Protein AF-A0A7C5N8I1-F1 (afdb_monomer)

Mean predicted aligned error: 12.03 Å

Sequence (242 aa):
MLRSVYALAFASSLLACSSPSSQPDPSAETTSAATTSGGELAAGRTAPPPAPPAIRTTTPVPVPQPAVAREDLSDSAQLVWTSVEETVALRPPEPPAATTMQAANEWARGPWSAWINTRTERTREVVAHCEGVQETPPYERALAAALLGYAIEDFVAVVRGAPVPEPIAIDPELLEVYVGALNEQVLPLAVQAVTYYAYCQRRLEALGDESPWLPWRAYCVQRGQEIIETYELSAPAPQPPE

Radius of gyration: 24.29 Å; Cα contacts (8 Å, |Δi|>4): 197; chains: 1; bounding box: 78×55×56 Å

pLDDT: mean 81.31, std 23.14, range [29.55, 98.38]

Structure (mmCIF, N/CA/C/O backbone):
data_AF-A0A7C5N8I1-F1
#
_entry.id   AF-A0A7C5N8I1-F1
#
loop_
_atom_site.group_PDB
_atom_site.id
_atom_site.type_symbol
_atom_site.label_atom_id
_atom_site.label_alt_id
_atom_site.label_comp_id
_atom_site.label_asym_id
_atom_site.label_entity_id
_atom_site.label_seq_id
_atom_site.pdbx_PDB_ins_code
_atom_site.Cartn_x
_atom_site.Cartn_y
_atom_site.Cartn_z
_atom_site.occupancy
_atom_site.B_iso_or_equiv
_atom_site.auth_seq_id
_atom_site.auth_comp_id
_atom_site.auth_asym_id
_atom_site.auth_atom_id
_atom_site.pdbx_PDB_model_num
ATOM 1 N N . MET A 1 1 ? -17.125 23.309 27.080 1.00 34.75 1 MET A N 1
ATOM 2 C CA . MET A 1 1 ? -15.803 23.240 26.418 1.00 34.75 1 MET A CA 1
ATOM 3 C C . MET A 1 1 ? -14.996 22.055 26.965 1.00 34.75 1 MET A C 1
ATOM 5 O O . MET A 1 1 ? -13.983 22.257 27.614 1.00 34.75 1 MET A O 1
ATOM 9 N N . LEU A 1 2 ? -15.466 20.816 26.758 1.00 29.55 2 LEU A N 1
ATOM 10 C CA . LEU A 1 2 ? -14.821 19.598 27.291 1.00 29.55 2 LEU A CA 1
ATOM 11 C C . LEU A 1 2 ? -14.989 18.386 26.343 1.00 29.55 2 LEU A C 1
ATOM 13 O O . LEU A 1 2 ? -15.139 17.259 26.795 1.00 29.55 2 LEU A O 1
ATOM 17 N N . ARG A 1 3 ? -15.029 18.622 25.020 1.00 32.53 3 ARG A N 1
ATOM 18 C CA . ARG A 1 3 ? -15.338 17.588 24.007 1.00 32.53 3 ARG A CA 1
ATOM 19 C C . ARG A 1 3 ? -14.190 17.221 23.044 1.00 32.53 3 ARG A C 1
ATOM 21 O O . ARG A 1 3 ? -14.353 16.281 22.287 1.00 32.53 3 ARG A O 1
ATOM 28 N N . SER A 1 4 ? -13.018 17.865 23.103 1.00 35.88 4 SER A N 1
ATOM 29 C CA . SER A 1 4 ? -11.966 17.688 22.070 1.00 35.88 4 SER A CA 1
ATOM 30 C C . SER A 1 4 ? -10.717 16.895 22.482 1.00 35.88 4 SER A C 1
ATOM 32 O O . SER A 1 4 ? -9.777 16.827 21.702 1.00 35.88 4 SER A O 1
ATOM 34 N N . VAL A 1 5 ? -10.655 16.294 23.676 1.00 35.41 5 VAL A N 1
ATOM 35 C CA . VAL A 1 5 ? -9.392 15.685 24.164 1.00 35.41 5 VAL A CA 1
ATOM 36 C C . VAL A 1 5 ? -9.262 14.184 23.848 1.00 35.41 5 VAL A C 1
ATOM 38 O O . VAL A 1 5 ? -8.152 13.667 23.821 1.00 35.41 5 VAL A O 1
ATOM 41 N N . TYR A 1 6 ? -10.350 13.469 23.541 1.00 37.88 6 TYR A N 1
ATOM 42 C CA . TYR A 1 6 ? -10.303 11.998 23.450 1.00 37.88 6 TYR A CA 1
ATOM 43 C C . TYR A 1 6 ? -10.088 11.417 22.042 1.00 37.88 6 TYR A C 1
ATOM 45 O O . TYR A 1 6 ? -9.606 10.294 21.938 1.00 37.88 6 TYR A O 1
ATOM 53 N N . ALA A 1 7 ? -10.348 12.172 20.967 1.00 33.91 7 ALA A N 1
ATOM 54 C CA . ALA A 1 7 ? -10.116 11.704 19.591 1.00 33.91 7 ALA A CA 1
ATOM 55 C C . ALA A 1 7 ? -8.633 11.769 19.156 1.00 33.91 7 ALA A C 1
ATOM 57 O O . ALA A 1 7 ? -8.225 11.099 18.214 1.00 33.91 7 ALA A O 1
ATOM 58 N N . LEU A 1 8 ? -7.800 12.538 19.865 1.00 34.16 8 LEU A N 1
ATOM 59 C CA . LEU A 1 8 ? -6.409 12.807 19.476 1.00 34.16 8 LEU A CA 1
ATOM 60 C C . LEU A 1 8 ? -5.395 11.743 19.923 1.00 34.16 8 LEU A C 1
ATOM 62 O O . LEU A 1 8 ? -4.266 11.747 19.439 1.00 34.16 8 LEU A O 1
ATOM 66 N N . ALA A 1 9 ? -5.774 10.799 20.791 1.00 37.59 9 ALA A N 1
ATOM 67 C CA . ALA A 1 9 ? -4.844 9.769 21.266 1.00 37.59 9 ALA A CA 1
ATOM 68 C C . ALA A 1 9 ? -4.469 8.728 20.188 1.00 37.59 9 ALA A C 1
ATOM 70 O O . ALA A 1 9 ? -3.454 8.054 20.332 1.00 37.59 9 ALA A O 1
ATOM 71 N N . PHE A 1 10 ? -5.252 8.613 19.108 1.00 41.22 10 PHE A N 1
ATOM 72 C CA . PHE A 1 10 ? -4.973 7.709 17.982 1.00 41.22 10 PHE A CA 1
ATOM 73 C C . PHE A 1 10 ? -4.058 8.338 16.912 1.00 41.22 10 PHE A C 1
ATOM 75 O O . PHE A 1 10 ? -3.415 7.622 16.151 1.00 41.22 10 PHE A O 1
ATOM 82 N N . ALA A 1 11 ? -3.984 9.673 16.861 1.00 39.69 11 ALA A N 1
ATOM 83 C CA . ALA A 1 11 ? -3.403 10.422 15.744 1.00 39.69 11 ALA A CA 1
ATOM 84 C C . ALA A 1 11 ? -1.915 10.791 15.920 1.00 39.69 11 ALA A C 1
ATOM 86 O O . ALA A 1 11 ? -1.245 11.147 14.958 1.00 39.69 11 ALA A O 1
ATOM 87 N N . SER A 1 12 ? -1.363 10.731 17.136 1.00 34.91 12 SER A N 1
ATOM 88 C CA . SER A 1 12 ? -0.025 11.290 17.413 1.00 34.91 12 SER A CA 1
ATOM 89 C C . SER A 1 12 ? 1.153 10.322 17.242 1.00 34.91 12 SER A C 1
ATOM 91 O O . SER A 1 12 ? 2.296 10.734 17.425 1.00 34.91 12 SER A O 1
ATOM 93 N N . SER A 1 13 ? 0.925 9.053 16.891 1.00 41.16 13 SER A N 1
ATOM 94 C CA . SER A 1 13 ? 2.003 8.048 16.838 1.00 41.16 13 SER A CA 1
ATOM 95 C C . SER A 1 13 ? 2.701 7.909 15.479 1.00 41.16 13 SER A C 1
ATOM 97 O O . SER A 1 13 ? 3.740 7.263 15.415 1.00 41.16 13 SER A O 1
ATOM 99 N N . LEU A 1 14 ? 2.191 8.521 14.403 1.00 43.56 14 LEU A N 1
ATOM 100 C CA . LEU A 1 14 ? 2.685 8.265 13.039 1.00 43.56 14 LEU A CA 1
ATOM 101 C C . LEU A 1 14 ? 3.783 9.228 12.537 1.00 43.56 14 LEU A C 1
ATOM 103 O O . LEU A 1 14 ? 4.363 8.976 11.485 1.00 43.56 14 LEU A O 1
ATOM 107 N N . LEU A 1 15 ? 4.112 10.304 13.267 1.00 41.00 15 LEU A N 1
ATOM 108 C CA . LEU A 1 15 ? 4.960 11.399 12.749 1.00 41.00 15 LEU A CA 1
ATOM 109 C C . LEU A 1 15 ? 6.266 11.673 13.517 1.00 41.00 15 LEU A C 1
ATOM 111 O O . LEU A 1 15 ? 6.981 12.612 13.177 1.00 41.00 15 LEU A O 1
ATOM 115 N N . ALA A 1 16 ? 6.626 10.874 14.523 1.00 36.59 16 ALA A N 1
ATOM 116 C CA . ALA A 1 16 ? 7.791 11.154 15.368 1.00 36.59 16 ALA A CA 1
ATOM 117 C C . ALA A 1 16 ? 8.883 10.077 15.261 1.00 36.59 16 ALA A C 1
ATOM 119 O O . ALA A 1 16 ? 9.024 9.253 16.155 1.00 36.59 16 ALA A O 1
ATOM 120 N N . CYS A 1 17 ? 9.679 10.100 14.187 1.00 37.41 17 CYS A N 1
ATOM 121 C CA . CYS A 1 17 ? 10.988 9.429 14.124 1.00 37.41 17 CYS A CA 1
ATOM 122 C C . CYS A 1 17 ? 11.960 10.237 13.247 1.00 37.41 17 CYS A C 1
ATOM 124 O O . CYS A 1 17 ? 12.366 9.812 12.1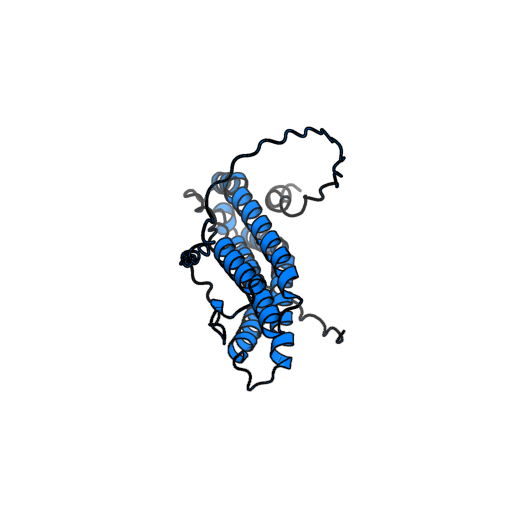70 1.00 37.41 17 CYS A O 1
ATOM 126 N N . SER A 1 18 ? 12.333 11.431 13.708 1.00 35.53 18 SER A N 1
ATOM 127 C CA . SER A 1 18 ? 13.576 12.082 13.293 1.00 35.53 18 SER A CA 1
ATOM 128 C C . SER A 1 18 ? 14.702 11.566 14.194 1.00 35.53 18 SER A C 1
ATOM 130 O O . SER A 1 18 ? 14.840 12.026 15.329 1.00 35.53 18 SER A O 1
ATOM 132 N N . SER A 1 19 ? 15.475 10.588 13.724 1.00 37.12 19 SER A N 1
ATOM 133 C CA . SER A 1 19 ? 16.667 10.116 14.440 1.00 37.12 19 SER A CA 1
ATOM 134 C C . SER A 1 19 ? 17.886 10.982 14.102 1.00 37.12 19 SER A C 1
ATOM 136 O O . SER A 1 19 ? 18.094 11.299 12.929 1.00 37.12 19 SER A O 1
ATOM 138 N N . PRO A 1 20 ? 18.719 11.349 15.092 1.00 35.62 20 PRO A N 1
ATOM 139 C CA . PRO A 1 20 ? 20.013 11.968 14.854 1.00 35.62 20 PRO A CA 1
ATOM 140 C C . PRO A 1 20 ? 21.061 10.919 14.453 1.00 35.62 20 PRO A C 1
ATOM 142 O O . PRO A 1 20 ? 21.144 9.834 15.028 1.00 35.62 20 PRO A O 1
ATOM 145 N N . SER A 1 21 ? 21.880 11.279 13.467 1.00 37.03 21 SER A N 1
ATOM 146 C CA . SER A 1 21 ? 23.016 10.508 12.963 1.00 37.03 21 SER A CA 1
ATOM 147 C C . SER A 1 21 ? 24.058 10.233 14.051 1.00 37.03 21 SER A C 1
ATOM 149 O O . SER A 1 21 ? 24.485 11.151 14.749 1.00 37.03 21 SER A O 1
ATOM 151 N N . SER A 1 22 ? 24.532 8.990 14.150 1.00 35.44 22 SER A N 1
ATOM 152 C CA . SER A 1 22 ? 25.769 8.646 14.863 1.00 35.44 22 SER A CA 1
ATOM 153 C C . SER A 1 22 ? 26.762 8.035 13.874 1.00 35.44 22 SER A C 1
ATOM 155 O O . SER A 1 22 ? 26.475 7.022 13.241 1.00 35.44 22 SER A O 1
ATOM 157 N N . GLN A 1 23 ? 27.903 8.708 13.704 1.00 38.75 23 GLN A N 1
ATOM 158 C CA . GLN A 1 23 ? 29.056 8.243 12.928 1.00 38.75 23 GLN A CA 1
ATOM 159 C C . GLN A 1 23 ? 29.754 7.064 13.630 1.00 38.75 23 GLN A C 1
ATOM 161 O O . GLN A 1 23 ? 29.800 7.048 14.861 1.00 38.75 23 GLN A O 1
ATOM 166 N N . PRO A 1 24 ? 30.365 6.128 12.882 1.00 40.34 24 PRO A N 1
ATOM 167 C CA . PRO A 1 24 ? 31.277 5.143 13.444 1.00 40.34 24 PRO A CA 1
ATOM 168 C C . PRO A 1 24 ? 32.726 5.663 13.449 1.00 40.34 24 PRO A C 1
ATOM 170 O O . PRO A 1 24 ? 33.208 6.186 12.443 1.00 40.34 24 PRO A O 1
ATOM 173 N N . ASP A 1 25 ? 33.425 5.465 14.568 1.00 41.78 25 ASP A N 1
ATOM 174 C CA . ASP A 1 25 ? 34.886 5.579 14.655 1.00 41.78 25 ASP A CA 1
ATOM 175 C C . ASP A 1 25 ? 35.562 4.296 14.126 1.00 41.78 25 ASP A C 1
ATOM 177 O O . ASP A 1 25 ? 35.108 3.190 14.440 1.00 41.78 25 ASP A O 1
ATOM 181 N N . PRO A 1 26 ? 36.675 4.402 13.377 1.00 52.81 26 PRO A N 1
ATOM 182 C CA . PRO A 1 26 ? 37.513 3.271 13.009 1.00 52.81 26 PRO A CA 1
ATOM 183 C C . PRO A 1 26 ? 38.763 3.218 13.897 1.00 52.81 26 PRO A C 1
ATOM 185 O O . PRO A 1 26 ? 39.436 4.231 14.058 1.00 52.81 26 PRO A O 1
ATOM 188 N N . SER A 1 27 ? 39.120 2.042 14.424 1.00 45.34 27 SER A N 1
ATOM 189 C CA . SER A 1 27 ? 40.514 1.605 14.658 1.00 45.34 27 SER A CA 1
ATOM 190 C C . SER A 1 27 ? 40.565 0.279 15.414 1.00 45.34 27 SER A C 1
ATOM 192 O O . SER A 1 27 ? 40.087 0.200 16.541 1.00 45.34 27 SER A O 1
ATOM 194 N N . ALA A 1 28 ? 41.223 -0.722 14.825 1.00 43.16 28 ALA A N 1
ATOM 195 C CA . ALA A 1 28 ? 42.223 -1.553 15.502 1.00 43.16 28 ALA A CA 1
ATOM 196 C C . ALA A 1 28 ? 42.886 -2.496 14.483 1.00 43.16 28 ALA A C 1
ATOM 198 O O . ALA A 1 28 ? 42.337 -3.530 14.108 1.00 43.16 28 ALA A O 1
ATOM 199 N N . GLU A 1 29 ? 44.092 -2.126 14.053 1.00 44.19 29 GLU A N 1
ATOM 200 C CA . GLU A 1 29 ? 45.108 -3.067 13.580 1.00 44.19 29 GLU A CA 1
ATOM 201 C C . GLU A 1 29 ? 45.497 -4.026 14.713 1.00 44.19 29 GLU A C 1
ATOM 203 O O . GLU A 1 29 ? 45.731 -3.590 15.840 1.00 44.19 29 GLU A O 1
ATOM 208 N N . THR A 1 30 ? 45.688 -5.312 14.412 1.00 41.91 30 THR A N 1
ATOM 209 C CA . THR A 1 30 ? 46.753 -6.108 15.044 1.00 41.91 30 THR A CA 1
ATOM 210 C C . THR A 1 30 ? 47.226 -7.207 14.095 1.00 41.91 30 THR A C 1
ATOM 212 O O . THR A 1 30 ? 46.475 -8.075 13.656 1.00 41.91 30 THR A O 1
ATOM 215 N N . THR A 1 31 ? 48.517 -7.134 13.806 1.00 45.22 31 THR A N 1
ATOM 216 C CA . THR A 1 31 ? 49.370 -8.039 13.041 1.00 45.22 31 THR A CA 1
ATOM 217 C C . THR A 1 31 ? 49.570 -9.388 13.742 1.00 45.22 31 THR A C 1
ATOM 219 O O . THR A 1 31 ? 49.886 -9.421 14.930 1.00 45.22 31 THR A O 1
ATOM 222 N N . SER A 1 32 ? 49.553 -10.501 13.001 1.00 46.84 32 SER A N 1
ATOM 223 C CA . SER A 1 32 ? 50.486 -11.609 13.265 1.00 46.84 32 SER A CA 1
ATOM 224 C C . SER A 1 32 ? 50.575 -12.589 12.100 1.00 46.84 32 SER A C 1
ATOM 226 O O . SER A 1 32 ? 49.578 -13.148 11.652 1.00 46.84 32 SER A O 1
ATOM 228 N N . ALA A 1 33 ? 51.804 -12.790 11.632 1.00 46.50 33 ALA A N 1
ATOM 229 C CA . ALA A 1 33 ? 52.185 -13.781 10.641 1.00 46.50 33 ALA A CA 1
ATOM 230 C C . ALA A 1 33 ? 52.670 -15.059 11.338 1.00 46.50 33 ALA A C 1
ATOM 232 O O . ALA A 1 33 ? 53.474 -14.989 12.265 1.00 46.50 33 ALA A O 1
ATOM 233 N N . ALA A 1 34 ? 52.256 -16.219 10.833 1.00 47.62 34 ALA A N 1
ATOM 234 C CA . ALA A 1 34 ? 52.965 -17.477 11.034 1.00 47.62 34 ALA A CA 1
ATOM 235 C C . ALA A 1 34 ? 52.748 -18.382 9.816 1.00 47.62 34 ALA A C 1
ATOM 237 O O . ALA A 1 34 ? 51.652 -18.876 9.559 1.00 47.62 34 ALA A O 1
ATOM 238 N N . THR A 1 35 ? 53.824 -18.568 9.058 1.00 44.88 35 THR A N 1
ATOM 239 C CA . THR A 1 35 ? 53.957 -19.539 7.973 1.00 44.88 35 THR A CA 1
ATOM 240 C C . THR A 1 35 ? 53.967 -20.953 8.544 1.00 44.88 35 THR A C 1
ATOM 242 O O . THR A 1 35 ? 54.759 -21.252 9.435 1.00 44.88 35 THR A O 1
ATOM 245 N N . THR A 1 36 ? 53.172 -21.854 7.974 1.00 49.31 36 THR A N 1
ATOM 246 C CA . THR A 1 36 ? 53.449 -23.291 8.036 1.00 49.31 36 THR A CA 1
ATOM 247 C C . THR A 1 36 ? 52.989 -23.971 6.749 1.00 49.31 36 THR A C 1
ATOM 249 O O . THR A 1 36 ? 51.936 -23.676 6.190 1.00 49.31 36 THR A O 1
ATOM 252 N N . SER A 1 37 ? 53.889 -24.815 6.259 1.00 51.66 37 SER A N 1
ATOM 253 C CA . SER A 1 37 ? 53.893 -25.546 5.002 1.00 51.66 37 SER A CA 1
ATOM 254 C C . SER A 1 37 ? 53.237 -26.909 5.203 1.00 51.66 37 SER A C 1
ATOM 256 O O . SER A 1 37 ? 53.590 -27.624 6.138 1.00 51.66 37 SER A O 1
ATOM 258 N N . GLY A 1 38 ? 52.337 -27.295 4.302 1.00 37.53 38 GLY A N 1
ATOM 259 C CA . GLY A 1 38 ? 51.754 -28.634 4.259 1.00 37.53 38 GLY A CA 1
ATOM 260 C C . GLY A 1 38 ? 50.818 -28.746 3.068 1.00 37.53 38 GLY A C 1
ATOM 261 O O . GLY A 1 38 ? 49.738 -28.167 3.076 1.00 37.53 38 GLY A O 1
ATOM 262 N N . GLY A 1 39 ? 51.270 -29.408 2.004 1.00 49.81 39 GLY A N 1
ATOM 263 C CA . GLY A 1 39 ? 50.461 -29.626 0.814 1.00 49.81 39 GLY A CA 1
ATOM 264 C C . GLY A 1 39 ? 49.406 -30.700 1.038 1.00 49.81 39 GLY A C 1
ATOM 265 O O . GLY A 1 39 ? 49.717 -31.743 1.596 1.00 49.81 39 GLY A O 1
ATOM 266 N N . GLU A 1 40 ? 48.203 -30.475 0.517 1.00 41.72 40 GLU A N 1
ATOM 267 C CA . GLU A 1 40 ? 47.273 -31.544 0.167 1.00 41.72 40 GLU A CA 1
ATOM 268 C C . GLU A 1 40 ? 46.287 -31.062 -0.907 1.00 41.72 40 GLU A C 1
ATOM 270 O O . GLU A 1 40 ? 45.617 -30.046 -0.760 1.00 41.72 40 GLU A O 1
ATOM 275 N N . LEU A 1 41 ? 46.277 -31.826 -2.002 1.00 41.88 41 LEU A N 1
ATOM 276 C CA . LEU A 1 41 ? 45.182 -32.111 -2.930 1.00 41.88 41 LEU A CA 1
ATOM 277 C C . LEU A 1 41 ? 44.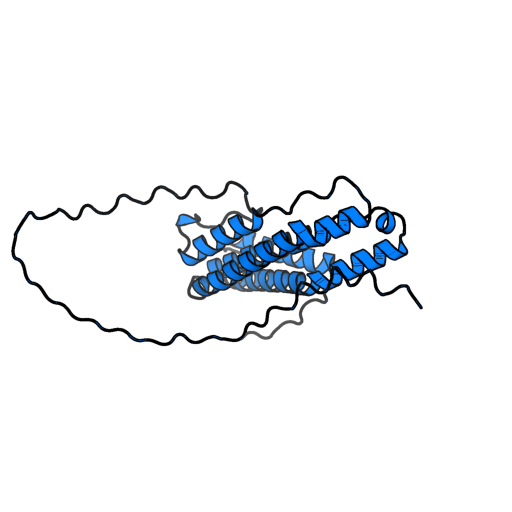422 -30.937 -3.573 1.00 41.88 41 LEU A C 1
ATOM 279 O O . LEU A 1 41 ? 43.675 -30.186 -2.955 1.00 41.88 41 LEU A O 1
ATOM 283 N N . ALA A 1 42 ? 44.532 -30.895 -4.904 1.00 45.16 42 ALA A N 1
ATOM 284 C CA . ALA A 1 42 ? 43.649 -30.167 -5.800 1.00 45.16 42 ALA A CA 1
ATOM 285 C C . ALA A 1 42 ? 42.181 -30.544 -5.534 1.00 45.16 42 ALA A C 1
ATOM 287 O O . ALA A 1 42 ? 41.662 -31.527 -6.062 1.00 45.16 42 ALA A O 1
ATOM 288 N N . ALA A 1 43 ? 41.508 -29.738 -4.715 1.00 44.50 43 ALA A N 1
ATOM 289 C CA . ALA A 1 43 ? 40.064 -29.731 -4.620 1.00 44.50 43 ALA A CA 1
ATOM 290 C C . ALA A 1 43 ? 39.524 -29.190 -5.946 1.00 44.50 43 ALA A C 1
ATOM 292 O O . ALA A 1 43 ? 39.620 -27.995 -6.242 1.00 44.50 43 ALA A O 1
ATOM 293 N N . GLY A 1 44 ? 38.984 -30.095 -6.765 1.00 45.44 44 GLY A N 1
ATOM 294 C CA . GLY A 1 44 ? 38.085 -29.728 -7.845 1.00 45.44 44 GLY A CA 1
ATOM 295 C C . GLY A 1 44 ? 37.050 -28.767 -7.275 1.00 45.44 44 GLY A C 1
ATOM 296 O O . GLY A 1 44 ? 36.361 -29.084 -6.308 1.00 45.44 44 GLY A O 1
ATOM 297 N N . ARG A 1 45 ? 37.022 -27.553 -7.822 1.00 47.53 45 ARG A N 1
ATOM 298 C CA . ARG A 1 45 ? 36.101 -26.494 -7.428 1.00 47.53 45 ARG A CA 1
ATOM 299 C C . ARG A 1 45 ? 34.718 -26.904 -7.938 1.00 47.53 45 ARG A C 1
ATOM 301 O O . ARG A 1 45 ? 34.297 -26.485 -9.010 1.00 47.53 45 ARG A O 1
ATOM 308 N N . THR A 1 46 ? 34.062 -27.814 -7.223 1.00 53.75 46 THR A N 1
ATOM 309 C CA . THR A 1 46 ? 32.664 -28.164 -7.458 1.00 53.75 46 THR A CA 1
ATOM 310 C C . THR A 1 46 ? 31.878 -26.880 -7.258 1.00 53.75 46 THR A C 1
ATOM 312 O O . THR A 1 46 ? 31.919 -26.295 -6.175 1.00 53.75 46 THR A O 1
ATOM 315 N N . ALA A 1 47 ? 31.247 -26.389 -8.326 1.00 56.91 47 ALA A N 1
ATOM 316 C CA . ALA A 1 47 ? 30.344 -25.254 -8.230 1.00 56.91 47 ALA A CA 1
ATOM 317 C C . ALA A 1 47 ? 29.335 -25.530 -7.101 1.00 56.91 47 ALA A C 1
ATOM 319 O O . ALA A 1 47 ? 28.877 -26.675 -6.984 1.00 56.91 47 ALA A O 1
ATOM 320 N N . PRO A 1 48 ? 29.019 -24.538 -6.247 1.00 62.44 48 PRO A N 1
ATOM 321 C CA . PRO A 1 48 ? 27.978 -24.718 -5.251 1.00 62.44 48 PRO A CA 1
ATOM 322 C C . PRO A 1 48 ? 26.704 -25.186 -5.967 1.00 62.44 48 PRO A C 1
ATOM 324 O O . PRO A 1 48 ? 26.418 -24.701 -7.068 1.00 62.44 48 PRO A O 1
ATOM 327 N N . PRO A 1 49 ? 25.972 -26.162 -5.402 1.00 61.81 49 PRO A N 1
ATOM 328 C CA . PRO A 1 49 ? 24.717 -26.602 -5.989 1.00 61.81 49 PRO A CA 1
ATOM 329 C C . PRO A 1 49 ? 23.808 -25.382 -6.193 1.00 61.81 49 PRO A C 1
ATOM 331 O O . PRO A 1 49 ? 23.846 -24.464 -5.365 1.00 61.81 49 PRO A O 1
ATOM 334 N N . PRO A 1 50 ? 23.016 -25.345 -7.283 1.00 62.19 50 PRO A N 1
ATOM 335 C CA . PRO A 1 50 ? 22.055 -24.272 -7.483 1.00 62.19 50 PRO A CA 1
ATOM 336 C C . PRO A 1 50 ? 21.198 -24.163 -6.224 1.00 62.19 50 PRO A C 1
ATOM 338 O O . PRO A 1 50 ? 20.746 -25.181 -5.689 1.00 62.19 50 PRO A O 1
ATOM 341 N N . ALA A 1 51 ? 21.046 -22.936 -5.721 1.00 66.25 51 ALA A N 1
ATOM 342 C CA . ALA A 1 51 ? 20.213 -22.688 -4.559 1.00 66.25 51 ALA A CA 1
ATOM 343 C C . ALA A 1 51 ? 18.831 -23.317 -4.808 1.00 66.25 51 ALA A C 1
ATOM 345 O O . ALA A 1 51 ? 18.314 -23.210 -5.927 1.00 66.25 51 ALA A O 1
ATOM 346 N N . PRO A 1 52 ? 18.246 -24.013 -3.816 1.00 53.00 52 PRO A N 1
ATOM 347 C CA . PRO A 1 52 ? 16.901 -24.541 -3.968 1.00 53.00 52 PRO A CA 1
ATOM 348 C C . PRO A 1 52 ? 15.965 -23.395 -4.375 1.00 53.00 52 PRO A C 1
ATOM 350 O O . PRO A 1 52 ? 16.147 -22.275 -3.886 1.00 53.00 52 PRO A O 1
ATOM 353 N N . PRO A 1 53 ? 14.989 -23.642 -5.268 1.00 54.75 53 PRO A N 1
ATOM 354 C CA . PRO A 1 53 ? 14.056 -22.606 -5.680 1.00 54.75 53 PRO A CA 1
ATOM 355 C C . PRO A 1 53 ? 13.403 -22.030 -4.426 1.00 54.75 53 PRO A C 1
ATOM 357 O O . PRO A 1 53 ? 12.822 -22.771 -3.628 1.00 54.75 53 PRO A O 1
ATOM 360 N N . ALA A 1 54 ? 13.558 -20.720 -4.224 1.00 54.97 54 ALA A N 1
ATOM 361 C CA . ALA A 1 54 ? 12.939 -20.033 -3.106 1.00 54.97 54 ALA A CA 1
ATOM 362 C C . ALA A 1 54 ? 11.432 -20.306 -3.166 1.00 54.97 54 ALA A C 1
ATOM 364 O O . ALA A 1 54 ? 10.783 -20.015 -4.174 1.00 54.97 54 ALA A O 1
ATOM 365 N N . ILE A 1 55 ? 10.885 -20.912 -2.111 1.00 47.94 55 ILE A N 1
ATOM 366 C CA . ILE A 1 55 ? 9.444 -21.119 -1.992 1.00 47.94 55 ILE A CA 1
ATOM 367 C C . ILE A 1 55 ? 8.842 -19.731 -1.783 1.00 47.94 55 ILE A C 1
ATOM 369 O O . ILE A 1 55 ? 8.875 -19.185 -0.682 1.00 47.94 55 ILE A O 1
ATOM 373 N N . ARG A 1 56 ? 8.372 -19.134 -2.882 1.00 57.31 56 ARG A N 1
ATOM 374 C CA . ARG A 1 56 ? 7.718 -17.824 -2.892 1.00 57.31 56 ARG A CA 1
ATOM 375 C C . ARG A 1 56 ? 6.430 -17.922 -2.071 1.00 57.31 56 ARG A C 1
ATOM 377 O O . ARG A 1 56 ? 5.762 -18.959 -2.078 1.00 57.31 56 ARG A O 1
ATOM 384 N N . THR A 1 57 ? 6.131 -16.874 -1.308 1.00 53.62 57 THR A N 1
ATOM 385 C CA . THR A 1 57 ? 5.000 -16.881 -0.374 1.00 53.62 57 THR A CA 1
ATOM 386 C C . THR A 1 57 ? 3.690 -17.138 -1.131 1.00 53.62 57 THR A C 1
ATOM 388 O O . THR A 1 57 ? 3.518 -16.732 -2.277 1.00 53.62 57 THR A O 1
ATOM 391 N N . THR A 1 58 ? 2.761 -17.870 -0.515 1.00 50.50 58 THR A N 1
ATOM 392 C CA . THR A 1 58 ? 1.518 -18.308 -1.172 1.00 50.50 58 THR A CA 1
ATOM 393 C C . THR A 1 58 ? 0.410 -17.259 -1.152 1.00 50.50 58 THR A C 1
ATOM 395 O O . THR A 1 58 ? -0.705 -17.584 -1.547 1.00 50.50 58 THR A O 1
ATOM 398 N N . THR A 1 59 ? 0.659 -16.043 -0.654 1.00 58.66 59 THR A N 1
ATOM 399 C CA . THR A 1 59 ? -0.340 -14.964 -0.649 1.00 58.66 59 THR A CA 1
ATOM 400 C C . THR A 1 59 ? -0.205 -14.200 -1.960 1.00 58.66 59 THR A C 1
ATOM 402 O O . THR A 1 59 ? 0.707 -13.383 -2.081 1.00 58.66 59 THR A O 1
ATOM 405 N N . PRO A 1 60 ? -1.066 -14.446 -2.963 1.00 70.19 60 PRO A N 1
ATOM 406 C CA . PRO A 1 60 ? -0.926 -13.787 -4.245 1.00 70.19 60 PRO A CA 1
ATOM 407 C C . PRO A 1 60 ? -1.313 -12.322 -4.056 1.00 70.19 60 PRO A C 1
ATOM 409 O O . PRO A 1 60 ? -2.434 -12.019 -3.645 1.00 70.19 60 PRO A O 1
ATOM 412 N N . VAL A 1 61 ? -0.393 -11.414 -4.367 1.00 80.88 61 VAL A N 1
ATOM 413 C CA . VAL A 1 61 ? -0.744 -10.015 -4.618 1.00 80.88 61 VAL A CA 1
ATOM 414 C C . VAL A 1 61 ? -1.686 -10.026 -5.836 1.00 80.88 61 VAL A C 1
ATOM 416 O O . VAL A 1 61 ? -1.321 -10.616 -6.856 1.00 80.88 61 VAL A O 1
ATOM 419 N N . PRO A 1 62 ? -2.896 -9.440 -5.765 1.00 87.06 62 PRO A N 1
ATOM 420 C CA . PRO A 1 62 ? -3.886 -9.443 -6.842 1.00 87.06 62 PRO A CA 1
ATOM 421 C C . PRO A 1 62 ? -3.507 -8.448 -7.952 1.00 87.06 62 PRO A C 1
ATOM 423 O O . PRO A 1 62 ? -4.256 -7.532 -8.282 1.00 87.06 62 PRO A O 1
ATOM 426 N N . VAL A 1 63 ? -2.319 -8.626 -8.521 1.00 89.06 63 VAL A N 1
ATOM 427 C CA . VAL A 1 63 ? -1.783 -7.846 -9.637 1.00 89.06 63 VAL A CA 1
ATOM 428 C C . VAL A 1 63 ? -1.842 -8.657 -10.933 1.00 89.06 63 VAL A C 1
ATOM 430 O O . VAL A 1 63 ? -1.922 -9.891 -10.889 1.00 89.06 63 VAL A O 1
ATOM 433 N N . PRO A 1 64 ? -1.798 -8.000 -12.106 1.00 90.38 64 PRO A N 1
ATOM 434 C CA . PRO A 1 64 ? -1.675 -8.704 -13.374 1.00 90.38 64 PRO A CA 1
ATOM 435 C C . PRO A 1 64 ? -0.433 -9.600 -13.397 1.00 90.38 64 PRO A C 1
ATOM 437 O O . PRO A 1 64 ? 0.579 -9.311 -12.760 1.00 90.38 64 PRO A O 1
ATOM 440 N N . GLN A 1 65 ? -0.476 -10.677 -14.180 1.00 88.62 65 GLN A N 1
ATOM 441 C CA . GLN A 1 65 ? 0.741 -11.442 -14.441 1.00 88.62 65 GLN A CA 1
ATOM 442 C C . GLN A 1 65 ? 1.741 -10.572 -15.225 1.00 88.62 65 GLN A C 1
ATOM 444 O O . GLN A 1 65 ? 1.329 -9.767 -16.070 1.00 88.62 65 GLN A O 1
ATOM 449 N N . PRO A 1 66 ? 3.047 -10.675 -14.940 1.00 84.88 66 PRO A N 1
ATOM 450 C CA . PRO A 1 66 ? 4.057 -9.967 -15.709 1.00 84.88 66 PRO A CA 1
ATOM 451 C C . PRO A 1 66 ? 4.117 -10.519 -17.140 1.00 84.88 66 PRO A C 1
ATOM 453 O O . PRO A 1 66 ? 3.817 -11.685 -17.388 1.00 84.88 66 PRO A O 1
ATOM 456 N N . ALA A 1 67 ? 4.504 -9.670 -18.095 1.00 88.81 67 ALA A N 1
ATOM 457 C CA . ALA A 1 67 ? 4.644 -10.074 -19.499 1.00 88.81 67 ALA A CA 1
ATOM 458 C C . ALA A 1 67 ? 5.811 -11.052 -19.736 1.00 88.81 67 ALA A C 1
ATOM 460 O O . ALA A 1 67 ? 5.868 -11.716 -20.768 1.00 88.81 67 ALA A O 1
ATOM 461 N N . VAL A 1 68 ? 6.743 -11.114 -18.785 1.00 91.75 68 VAL A N 1
ATOM 462 C CA . VAL A 1 68 ? 7.878 -12.042 -18.730 1.00 91.75 68 VAL A CA 1
ATOM 463 C C . VAL A 1 68 ? 7.794 -12.845 -17.437 1.00 91.75 68 VAL A C 1
ATOM 465 O O . VAL A 1 68 ? 7.154 -12.395 -16.485 1.00 91.75 68 VAL A O 1
ATOM 468 N N . ALA A 1 69 ? 8.430 -14.016 -17.373 1.00 91.06 69 ALA A N 1
ATOM 469 C CA . ALA A 1 69 ? 8.462 -14.776 -16.130 1.00 91.06 69 ALA A CA 1
ATOM 470 C C . ALA A 1 69 ? 9.199 -13.981 -15.040 1.00 91.06 69 ALA A C 1
ATOM 472 O O . ALA A 1 69 ? 10.098 -13.190 -15.323 1.00 91.06 69 ALA A O 1
ATOM 473 N N . ARG A 1 70 ? 8.822 -14.168 -13.771 1.00 90.06 70 ARG A N 1
ATOM 474 C CA . ARG A 1 70 ? 9.413 -13.390 -12.668 1.00 90.06 70 ARG A CA 1
ATOM 475 C C . ARG A 1 70 ? 10.912 -13.652 -12.523 1.00 90.06 70 ARG A C 1
ATOM 477 O O . ARG A 1 70 ? 11.644 -12.740 -12.179 1.00 90.06 70 ARG A O 1
ATOM 484 N N . GLU A 1 71 ? 11.358 -14.871 -12.787 1.00 93.06 71 GLU A N 1
ATOM 485 C CA . GLU A 1 71 ? 12.768 -15.271 -12.835 1.00 93.06 71 GLU A CA 1
ATOM 486 C C . GLU A 1 71 ? 13.573 -14.608 -13.962 1.00 93.06 71 GLU A C 1
ATOM 488 O O . GLU A 1 71 ? 14.793 -14.541 -13.849 1.00 93.06 71 GLU A O 1
ATOM 493 N N . ASP A 1 72 ? 12.906 -14.084 -14.996 1.00 95.56 72 ASP A N 1
ATOM 494 C CA . ASP A 1 72 ? 13.546 -13.344 -16.089 1.00 95.56 72 ASP A CA 1
ATOM 495 C C . ASP A 1 72 ? 13.660 -11.836 -15.792 1.00 95.56 72 ASP A C 1
ATOM 497 O O . ASP A 1 72 ? 14.265 -11.094 -16.568 1.00 95.56 72 ASP A O 1
ATOM 501 N N . LEU A 1 73 ? 13.071 -11.359 -14.688 1.00 95.56 73 LEU A N 1
ATOM 502 C CA . LEU A 1 73 ? 13.250 -9.986 -14.212 1.00 95.56 73 LEU A CA 1
ATOM 503 C C . LEU A 1 73 ? 14.628 -9.821 -13.566 1.00 95.56 73 LEU A C 1
ATOM 505 O O . LEU A 1 73 ? 15.197 -10.780 -13.040 1.00 95.56 73 LEU A O 1
ATOM 509 N N . SER A 1 74 ? 15.132 -8.586 -13.512 1.00 96.88 74 SER A N 1
ATOM 510 C CA . SER A 1 74 ? 16.342 -8.295 -12.734 1.00 96.88 74 SER A CA 1
ATOM 511 C C . SER A 1 74 ? 16.212 -8.712 -11.263 1.00 96.88 74 SER A C 1
ATOM 513 O O . SER A 1 74 ? 15.121 -8.677 -10.683 1.00 96.88 74 SER A O 1
ATOM 515 N N . ASP A 1 75 ? 17.342 -9.034 -10.627 1.00 96.75 75 ASP A N 1
ATOM 516 C CA . ASP A 1 75 ? 17.390 -9.377 -9.198 1.00 96.75 75 ASP A CA 1
ATOM 517 C C . ASP A 1 75 ? 16.751 -8.284 -8.325 1.00 96.75 75 ASP A C 1
ATOM 519 O O . ASP A 1 75 ? 16.005 -8.584 -7.394 1.00 96.75 75 ASP A O 1
ATOM 523 N N . SER A 1 76 ? 16.970 -7.010 -8.670 1.00 96.81 76 SER A N 1
ATOM 524 C CA . SER A 1 76 ? 16.355 -5.866 -7.989 1.00 96.81 76 SER A CA 1
ATOM 525 C C . SER A 1 76 ? 14.827 -5.888 -8.086 1.00 96.81 76 SER A C 1
ATOM 527 O O . SER A 1 76 ? 14.138 -5.682 -7.087 1.00 96.81 76 SER A O 1
ATOM 529 N N . ALA A 1 77 ? 14.270 -6.164 -9.268 1.00 96.56 77 ALA A N 1
ATOM 530 C CA . ALA A 1 77 ? 12.822 -6.240 -9.456 1.00 96.56 77 ALA A CA 1
ATOM 531 C C . ALA A 1 77 ? 12.217 -7.464 -8.748 1.00 96.56 77 ALA A C 1
ATOM 533 O O . ALA A 1 77 ? 11.150 -7.365 -8.136 1.00 96.56 77 ALA A O 1
ATOM 534 N N . GLN A 1 78 ? 12.911 -8.606 -8.770 1.00 96.25 78 GLN A N 1
ATOM 535 C CA . GLN A 1 78 ? 12.506 -9.801 -8.026 1.00 96.25 78 GLN A CA 1
ATOM 536 C C . GLN A 1 78 ? 12.514 -9.570 -6.512 1.00 96.25 78 GLN A C 1
ATOM 538 O O . GLN A 1 78 ? 11.611 -10.050 -5.817 1.00 96.25 78 GLN A O 1
ATOM 543 N N . LEU A 1 79 ? 13.502 -8.827 -6.008 1.00 96.25 79 LEU A N 1
ATOM 544 C CA . LEU A 1 79 ? 13.595 -8.442 -4.606 1.00 96.25 79 LEU A CA 1
ATOM 545 C C . LEU A 1 79 ? 12.419 -7.549 -4.208 1.00 96.25 79 LEU A C 1
ATOM 547 O O . LEU A 1 79 ? 11.698 -7.912 -3.286 1.00 96.25 79 LEU A O 1
ATOM 551 N N . VAL A 1 80 ? 12.152 -6.464 -4.950 1.00 97.00 80 VAL A N 1
ATOM 552 C CA . VAL A 1 80 ? 10.994 -5.582 -4.695 1.00 97.00 80 VAL A CA 1
ATOM 553 C C . VAL A 1 80 ? 9.696 -6.384 -4.638 1.00 97.00 80 VAL A C 1
ATOM 555 O O . VAL A 1 80 ? 8.912 -6.220 -3.706 1.00 97.00 80 VAL A O 1
ATOM 558 N N . TRP A 1 81 ? 9.480 -7.287 -5.598 1.00 96.00 81 TRP A N 1
ATOM 559 C CA . TRP A 1 81 ? 8.281 -8.121 -5.620 1.00 96.00 81 TRP A CA 1
ATOM 560 C C . TRP A 1 81 ? 8.166 -8.987 -4.363 1.00 96.00 81 TRP A C 1
ATOM 562 O O . TRP A 1 81 ? 7.126 -8.989 -3.706 1.00 96.00 81 TRP A O 1
ATOM 572 N N . THR A 1 82 ? 9.235 -9.700 -4.009 1.00 95.44 82 THR A N 1
ATOM 573 C CA . THR A 1 82 ? 9.255 -10.575 -2.825 1.00 95.44 82 THR A CA 1
ATOM 574 C C . THR A 1 82 ? 8.991 -9.779 -1.554 1.00 95.44 82 THR A C 1
ATOM 576 O O . THR A 1 82 ? 8.138 -10.158 -0.756 1.00 95.44 82 THR A O 1
ATOM 579 N N . SER A 1 83 ? 9.651 -8.633 -1.401 1.00 96.31 83 SER A N 1
ATOM 580 C CA . SER A 1 83 ? 9.473 -7.771 -0.239 1.00 96.31 83 SER A CA 1
ATOM 581 C C . SER A 1 83 ? 8.051 -7.216 -0.150 1.00 96.31 83 SER A C 1
ATOM 583 O O . SER A 1 83 ? 7.504 -7.143 0.947 1.00 96.31 83 SER A O 1
ATOM 585 N N . VAL A 1 84 ? 7.404 -6.877 -1.271 1.00 96.81 84 VAL A N 1
ATOM 586 C CA . VAL A 1 84 ? 5.987 -6.468 -1.282 1.00 96.81 84 VAL A CA 1
ATOM 587 C C . VAL A 1 84 ? 5.071 -7.611 -0.851 1.00 96.81 84 VAL A C 1
ATOM 589 O O . VAL A 1 84 ? 4.205 -7.396 -0.005 1.00 96.81 84 VAL A O 1
ATOM 592 N N . GLU A 1 85 ? 5.271 -8.821 -1.374 1.00 95.38 85 GLU A N 1
ATOM 593 C CA . GLU A 1 85 ? 4.508 -10.012 -0.971 1.00 95.38 85 GLU A CA 1
ATOM 594 C C . GLU A 1 85 ? 4.621 -10.277 0.534 1.00 95.38 85 GLU A C 1
ATOM 596 O O . GLU A 1 85 ? 3.610 -10.451 1.215 1.00 95.38 85 GLU A O 1
ATOM 601 N N . GLU A 1 86 ? 5.840 -10.261 1.069 1.00 95.38 86 GLU A N 1
ATOM 602 C CA . GLU A 1 86 ? 6.100 -10.443 2.499 1.00 95.38 86 GLU A CA 1
ATOM 603 C C . GLU A 1 86 ? 5.473 -9.330 3.340 1.00 95.38 86 GLU A C 1
ATOM 605 O O . GLU A 1 86 ? 4.882 -9.592 4.387 1.00 95.38 86 GLU A O 1
ATOM 610 N N . THR A 1 87 ? 5.550 -8.090 2.860 1.00 96.25 87 THR A N 1
ATOM 611 C CA . THR A 1 87 ? 4.985 -6.923 3.538 1.00 96.25 87 THR A CA 1
ATOM 612 C C . THR A 1 87 ? 3.456 -6.997 3.596 1.00 96.25 87 THR A C 1
ATOM 614 O O . THR A 1 87 ? 2.870 -6.760 4.650 1.00 96.25 87 THR A O 1
ATOM 617 N N . VAL A 1 88 ? 2.793 -7.356 2.495 1.00 95.56 88 VAL A N 1
ATOM 618 C CA . VAL A 1 88 ? 1.326 -7.515 2.416 1.00 95.56 88 VAL A CA 1
ATOM 619 C C . VAL A 1 88 ? 0.853 -8.752 3.190 1.00 95.56 88 VAL A C 1
ATOM 621 O O . VAL A 1 88 ? -0.254 -8.774 3.731 1.00 95.56 88 VAL A O 1
ATOM 624 N N . ALA A 1 89 ? 1.693 -9.782 3.308 1.00 95.44 89 ALA A N 1
ATOM 625 C CA . ALA A 1 89 ? 1.397 -10.954 4.124 1.00 95.44 89 ALA A CA 1
ATOM 626 C C . ALA A 1 89 ? 1.345 -10.646 5.635 1.00 95.44 89 ALA A C 1
ATOM 628 O O . ALA A 1 89 ? 0.777 -11.440 6.390 1.00 95.44 89 ALA A O 1
ATOM 629 N N . LEU A 1 90 ? 1.875 -9.500 6.089 1.00 95.19 90 LEU A N 1
ATOM 630 C CA . LEU A 1 90 ? 1.732 -9.036 7.471 1.00 95.19 90 LEU A CA 1
ATOM 631 C C . LEU A 1 90 ? 0.291 -8.601 7.755 1.00 95.19 90 LEU A C 1
ATOM 633 O O . LEU A 1 90 ? -0.073 -7.432 7.612 1.00 95.19 90 LEU A O 1
ATOM 637 N N . ARG A 1 91 ? -0.533 -9.545 8.209 1.00 94.31 91 ARG A N 1
ATOM 638 C CA . ARG A 1 91 ? -1.921 -9.271 8.589 1.00 94.31 91 ARG A CA 1
ATOM 639 C C . ARG A 1 91 ? -2.014 -8.471 9.892 1.00 94.31 91 ARG A C 1
ATOM 641 O O . ARG A 1 91 ? -1.196 -8.685 10.791 1.00 94.31 91 ARG A O 1
ATOM 648 N N . PRO A 1 92 ? -2.998 -7.559 10.000 1.00 96.25 92 PRO A N 1
ATOM 649 C CA . PRO A 1 92 ? -3.267 -6.871 11.252 1.00 96.25 92 PRO A CA 1
ATOM 650 C C . PRO A 1 92 ? -3.682 -7.868 12.344 1.00 96.25 92 PRO A C 1
ATOM 652 O O . PRO A 1 92 ? -4.180 -8.953 12.032 1.00 96.25 92 PRO A O 1
ATOM 655 N N . PRO A 1 93 ? -3.508 -7.516 13.627 1.00 97.00 93 PRO A N 1
ATOM 656 C CA . PRO A 1 93 ? -4.042 -8.316 14.720 1.00 97.00 93 PRO A CA 1
ATOM 657 C C . PRO A 1 93 ? -5.573 -8.359 14.670 1.00 97.00 93 PRO A C 1
ATOM 659 O O . PRO A 1 93 ? -6.215 -7.371 14.310 1.00 97.00 93 PRO A O 1
ATOM 662 N N . GLU A 1 94 ? -6.149 -9.477 15.113 1.00 96.94 94 GLU A N 1
ATOM 663 C CA . GLU A 1 94 ? -7.601 -9.613 15.256 1.00 96.94 94 GLU A CA 1
ATOM 664 C C . GLU A 1 94 ? -8.175 -8.491 16.141 1.00 96.94 94 GLU A C 1
ATOM 666 O O . GLU A 1 94 ? -7.579 -8.171 17.182 1.00 96.94 94 GLU A O 1
ATOM 671 N N . PRO A 1 95 ? -9.314 -7.885 15.759 1.00 94.50 95 PRO A N 1
ATOM 672 C CA . PRO A 1 95 ? -10.024 -6.928 16.597 1.00 94.50 95 PRO A CA 1
ATOM 673 C C . PRO A 1 95 ? -10.376 -7.508 17.977 1.00 94.50 95 PRO A C 1
ATOM 675 O O . PRO A 1 95 ? -10.561 -8.721 18.125 1.00 94.50 95 PRO A O 1
ATOM 678 N N . PRO A 1 96 ? -10.521 -6.663 19.012 1.00 94.75 96 PRO A N 1
ATOM 679 C CA . PRO A 1 96 ? -10.974 -7.137 20.310 1.00 94.75 96 PRO A CA 1
ATOM 680 C C . PRO A 1 96 ? -12.404 -7.687 20.207 1.00 94.75 96 PRO A C 1
ATOM 682 O O . PRO A 1 96 ? -13.269 -7.079 19.583 1.00 94.75 96 PRO A O 1
ATOM 685 N N . ALA A 1 97 ? -12.677 -8.809 20.879 1.00 94.25 97 ALA A N 1
ATOM 686 C CA . ALA A 1 97 ? -14.021 -9.398 20.909 1.00 94.25 97 ALA A CA 1
ATOM 687 C C . ALA A 1 97 ? -15.067 -8.478 21.571 1.00 94.25 97 ALA A C 1
ATOM 689 O O . ALA A 1 97 ? -16.249 -8.541 21.244 1.00 94.25 97 ALA A O 1
ATOM 690 N N . ALA A 1 98 ? -14.637 -7.635 22.515 1.00 94.44 98 ALA A N 1
ATOM 691 C CA . ALA A 1 98 ? -15.489 -6.635 23.142 1.00 94.44 98 ALA A CA 1
ATOM 692 C C . ALA A 1 98 ? -15.467 -5.323 22.343 1.00 94.44 98 ALA A C 1
ATOM 694 O O . ALA A 1 98 ? -14.402 -4.780 22.061 1.00 94.44 98 ALA A O 1
ATOM 695 N N . THR A 1 99 ? -16.646 -4.764 22.075 1.00 92.00 99 THR A N 1
ATOM 696 C CA . THR A 1 99 ? -16.861 -3.519 21.312 1.00 92.00 99 THR A CA 1
ATOM 697 C C . THR A 1 99 ? -16.745 -2.246 22.159 1.00 92.00 99 THR A C 1
ATOM 699 O O . THR A 1 99 ? -17.088 -1.149 21.714 1.00 92.00 99 THR A O 1
ATOM 702 N N . THR A 1 100 ? -16.270 -2.362 23.401 1.00 94.31 100 THR A N 1
ATOM 703 C CA . THR A 1 100 ? -16.181 -1.230 24.327 1.00 94.31 100 THR A CA 1
ATOM 704 C C . THR A 1 100 ? -15.034 -0.286 23.960 1.00 94.31 100 THR A C 1
ATOM 706 O O . THR A 1 100 ? -14.008 -0.697 23.416 1.00 94.31 100 THR A O 1
ATOM 709 N N . MET A 1 101 ? -15.159 0.989 24.348 1.00 93.56 101 MET A N 1
ATOM 710 C CA . MET A 1 101 ? -14.080 1.976 24.189 1.00 93.56 101 MET A CA 1
ATOM 711 C C . MET A 1 101 ? -12.769 1.528 24.845 1.00 93.56 101 MET A C 1
ATOM 713 O O . MET A 1 101 ? -11.692 1.775 24.309 1.00 93.56 101 MET A O 1
ATOM 717 N N . GLN A 1 102 ? -12.842 0.879 26.011 1.00 94.94 102 GLN A N 1
ATOM 718 C CA . GLN A 1 102 ? -11.651 0.414 26.717 1.00 94.94 102 GLN A CA 1
ATOM 719 C C . GLN A 1 102 ? -10.915 -0.667 25.919 1.00 94.94 102 GLN A C 1
ATOM 721 O O . GLN A 1 102 ? -9.712 -0.533 25.698 1.00 94.94 102 GLN A O 1
ATOM 726 N N . ALA A 1 103 ? -11.637 -1.690 25.450 1.00 95.06 103 ALA A N 1
ATOM 727 C CA . ALA A 1 103 ? -11.049 -2.795 24.700 1.00 95.06 103 ALA A CA 1
ATOM 728 C C . ALA A 1 103 ? -10.415 -2.312 23.386 1.00 95.06 103 ALA A C 1
ATOM 730 O O . ALA A 1 103 ? -9.279 -2.672 23.076 1.00 95.06 103 ALA A O 1
ATOM 731 N N . ALA A 1 104 ? -11.099 -1.420 22.663 1.00 94.12 104 ALA A N 1
ATOM 732 C CA . ALA A 1 104 ? -10.556 -0.805 21.456 1.00 94.12 104 ALA A CA 1
ATOM 733 C C . ALA A 1 104 ? -9.288 0.020 21.735 1.00 94.12 104 ALA A C 1
ATOM 735 O O . ALA A 1 104 ? -8.298 -0.107 21.018 1.00 94.12 104 ALA A O 1
ATOM 736 N N . ASN A 1 105 ? -9.269 0.815 22.811 1.00 94.50 105 ASN A N 1
ATOM 737 C CA . ASN A 1 105 ? -8.102 1.621 23.185 1.00 94.50 105 ASN A CA 1
ATOM 738 C C . ASN A 1 105 ? -6.898 0.780 23.630 1.00 94.50 105 ASN A C 1
ATOM 740 O O . ASN A 1 105 ? -5.755 1.203 23.452 1.00 94.50 105 ASN A O 1
ATOM 744 N N . GLU A 1 106 ? -7.121 -0.357 24.286 1.00 96.62 106 GLU A N 1
ATOM 745 C CA . GLU A 1 106 ? -6.055 -1.289 24.675 1.00 96.62 106 GLU A CA 1
ATOM 746 C C . GLU A 1 106 ? -5.480 -2.010 23.452 1.00 96.62 106 GLU A C 1
ATOM 748 O O . GLU A 1 106 ? -4.260 -2.032 23.275 1.00 96.62 106 GLU A O 1
ATOM 753 N N . TRP A 1 107 ? -6.343 -2.506 22.561 1.00 97.06 107 TRP A N 1
ATOM 754 C CA . TRP A 1 107 ? -5.938 -3.111 21.290 1.00 97.06 107 TRP A CA 1
ATOM 755 C C . TRP A 1 107 ? -5.136 -2.137 20.415 1.00 97.06 107 TRP A C 1
ATOM 757 O O . TRP A 1 107 ? -4.054 -2.476 19.934 1.00 97.06 107 TRP A O 1
ATOM 767 N N . ALA A 1 108 ? -5.623 -0.901 20.288 1.00 95.69 108 ALA A N 1
ATOM 768 C CA . ALA A 1 108 ? -4.990 0.155 19.510 1.00 95.69 108 ALA A CA 1
ATOM 769 C C . ALA A 1 108 ? -3.568 0.478 19.983 1.00 95.69 108 ALA A C 1
ATOM 771 O O . ALA A 1 108 ? -2.636 0.545 19.184 1.00 95.69 108 ALA A O 1
ATOM 772 N N . ARG A 1 109 ? -3.396 0.668 21.299 1.00 96.81 109 ARG A N 1
ATOM 773 C CA . ARG A 1 109 ? -2.106 1.037 21.905 1.00 96.81 109 ARG A CA 1
ATOM 774 C C . ARG A 1 109 ? -1.117 -0.123 21.975 1.00 96.81 109 ARG A C 1
ATOM 776 O O . ARG A 1 109 ? 0.079 0.128 22.079 1.00 96.81 109 ARG A O 1
ATOM 783 N N . GLY A 1 110 ? -1.603 -1.362 21.964 1.00 97.38 110 GLY A N 1
ATOM 784 C CA . GLY A 1 110 ? -0.777 -2.561 22.029 1.00 97.38 110 GLY A CA 1
ATOM 785 C C . GLY A 1 110 ? -0.544 -3.174 20.646 1.00 97.38 110 GLY A C 1
ATOM 786 O O . GLY A 1 110 ? 0.263 -2.650 19.873 1.00 97.38 110 GLY A O 1
ATOM 787 N N . PRO A 1 111 ? -1.210 -4.300 20.333 1.00 97.81 111 PRO A N 1
ATOM 788 C CA . PRO A 1 111 ? -0.914 -5.096 19.144 1.00 97.81 111 PRO A CA 1
ATOM 789 C C . PRO A 1 111 ? -1.086 -4.328 17.827 1.00 97.81 111 PRO A C 1
ATOM 791 O O . PRO A 1 111 ? -0.302 -4.538 16.905 1.00 97.81 111 PRO A O 1
ATOM 794 N N . TRP A 1 112 ? -2.065 -3.425 17.727 1.00 97.38 112 TRP A N 1
ATOM 795 C CA . TRP A 1 112 ? -2.290 -2.655 16.501 1.00 97.38 112 TRP A CA 1
ATOM 796 C C . TRP A 1 112 ? -1.160 -1.662 16.216 1.00 97.38 112 TRP A C 1
ATOM 798 O O . TRP A 1 112 ? -0.613 -1.655 15.117 1.00 97.38 112 TRP A O 1
ATOM 808 N N . SER A 1 113 ? -0.754 -0.872 17.216 1.00 97.62 113 SER A N 1
ATOM 809 C CA . SER A 1 113 ? 0.393 0.039 17.105 1.00 97.62 113 SER A CA 1
ATOM 810 C C . SER A 1 113 ? 1.682 -0.711 16.751 1.00 97.62 113 SER A C 1
ATOM 812 O O . SER A 1 113 ? 2.431 -0.285 15.871 1.00 97.62 113 SER A O 1
ATOM 814 N N . ALA A 1 114 ? 1.914 -1.877 17.365 1.00 98.12 114 ALA A N 1
ATOM 815 C CA . ALA A 1 114 ? 3.047 -2.731 17.017 1.00 98.12 114 ALA A CA 1
ATOM 816 C C . ALA A 1 114 ? 3.008 -3.160 15.539 1.00 98.12 114 ALA A C 1
ATOM 818 O O . ALA A 1 114 ? 4.010 -3.018 14.838 1.00 98.12 114 ALA A O 1
ATOM 819 N N . TRP A 1 115 ? 1.847 -3.608 15.049 1.00 98.00 115 TRP A N 1
ATOM 820 C CA . TRP A 1 115 ? 1.667 -3.969 13.643 1.00 98.00 115 TRP A CA 1
ATOM 821 C C . TRP A 1 115 ? 1.877 -2.778 12.698 1.00 98.00 115 TRP A C 1
ATOM 823 O O . TRP A 1 115 ? 2.620 -2.922 11.730 1.00 98.00 115 TRP A O 1
ATOM 833 N N . ILE A 1 116 ? 1.318 -1.596 12.995 1.00 97.81 116 ILE A N 1
ATOM 834 C CA . ILE A 1 116 ? 1.531 -0.369 12.205 1.00 97.81 116 ILE A CA 1
ATOM 835 C C . ILE A 1 116 ? 3.023 -0.061 12.074 1.00 97.81 116 ILE A C 1
ATOM 837 O O . ILE A 1 116 ? 3.501 0.209 10.970 1.00 97.81 116 ILE A O 1
ATOM 841 N N . ASN A 1 117 ? 3.769 -0.115 13.179 1.00 97.75 117 ASN A N 1
ATOM 842 C CA . ASN A 1 117 ? 5.199 0.184 13.178 1.00 97.75 117 ASN A CA 1
ATOM 843 C C . ASN A 1 117 ? 5.972 -0.813 12.310 1.00 97.75 117 ASN A C 1
ATOM 845 O O . ASN A 1 117 ? 6.763 -0.404 11.461 1.00 97.75 117 ASN A O 1
ATOM 849 N N . THR A 1 118 ? 5.699 -2.112 12.460 1.00 98.00 118 THR A N 1
ATOM 850 C CA . THR A 1 118 ? 6.325 -3.147 11.629 1.0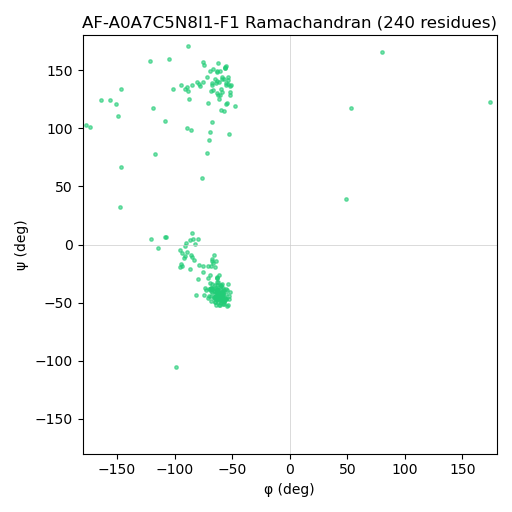0 98.00 118 THR A CA 1
ATOM 851 C C . THR A 1 118 ? 5.958 -2.987 10.155 1.00 98.00 118 THR A C 1
ATOM 853 O O . THR A 1 118 ? 6.842 -3.025 9.303 1.00 98.00 118 THR A O 1
ATOM 856 N N . ARG A 1 119 ? 4.678 -2.768 9.833 1.00 97.81 119 ARG A N 1
ATOM 857 C CA . ARG A 1 119 ? 4.202 -2.604 8.452 1.00 97.81 119 ARG A CA 1
ATOM 858 C C . ARG A 1 119 ? 4.801 -1.366 7.790 1.00 97.81 119 ARG A C 1
ATOM 860 O O . ARG A 1 119 ? 5.172 -1.425 6.618 1.00 97.81 119 ARG A O 1
ATOM 867 N N . THR A 1 120 ? 4.941 -0.276 8.540 1.00 97.00 120 THR A N 1
ATOM 868 C CA . THR A 1 120 ? 5.593 0.954 8.076 1.00 97.00 120 THR A CA 1
ATOM 869 C C . THR A 1 120 ? 7.066 0.705 7.775 1.00 97.00 120 THR A C 1
ATOM 871 O O . THR A 1 120 ? 7.530 1.074 6.700 1.00 97.00 120 THR A O 1
ATOM 874 N N . GLU A 1 121 ? 7.790 0.039 8.676 1.00 97.69 121 GLU A N 1
ATOM 875 C CA . GLU A 1 121 ? 9.215 -0.239 8.479 1.00 97.69 121 GLU A CA 1
ATOM 876 C C . GLU A 1 121 ? 9.461 -1.139 7.267 1.00 97.69 121 GLU A C 1
ATOM 878 O O . GLU A 1 121 ? 10.243 -0.786 6.390 1.00 97.69 121 GLU A O 1
ATOM 883 N N . ARG A 1 122 ? 8.693 -2.224 7.127 1.00 97.50 122 ARG A N 1
ATOM 884 C CA . ARG A 1 122 ? 8.757 -3.082 5.934 1.00 97.50 122 ARG A CA 1
ATOM 885 C C . ARG A 1 122 ? 8.463 -2.327 4.642 1.00 97.50 122 ARG A C 1
ATOM 887 O O . ARG A 1 122 ? 9.116 -2.544 3.630 1.00 97.50 122 ARG A O 1
ATOM 894 N N . THR A 1 123 ? 7.522 -1.388 4.678 1.00 97.62 123 THR A N 1
ATOM 895 C CA . THR A 1 123 ? 7.227 -0.552 3.507 1.00 97.62 123 THR A CA 1
ATOM 896 C C . THR A 1 123 ? 8.408 0.365 3.167 1.00 97.62 123 THR A C 1
ATOM 898 O O . THR A 1 123 ? 8.713 0.538 1.990 1.00 97.62 123 THR A O 1
ATOM 901 N N . ARG A 1 124 ? 9.123 0.913 4.162 1.00 97.06 124 ARG A N 1
ATOM 902 C CA . ARG A 1 124 ? 10.355 1.692 3.928 1.00 97.06 124 ARG A CA 1
ATOM 903 C C . ARG A 1 124 ? 11.474 0.841 3.333 1.00 97.06 124 ARG A C 1
ATOM 905 O O . ARG A 1 124 ? 12.157 1.311 2.429 1.00 97.06 124 ARG A O 1
ATOM 912 N N . GLU A 1 125 ? 11.633 -0.400 3.787 1.00 97.25 125 GLU A N 1
ATOM 913 C CA . GLU A 1 125 ? 12.588 -1.351 3.200 1.00 97.25 125 GLU A CA 1
ATOM 914 C C . GLU A 1 125 ? 12.280 -1.601 1.714 1.00 97.25 125 GLU A C 1
ATOM 916 O O . GLU A 1 125 ? 13.179 -1.524 0.877 1.00 97.25 125 GLU A O 1
ATOM 921 N N . VAL A 1 126 ? 11.003 -1.793 1.351 1.00 97.25 126 VAL A N 1
ATOM 922 C CA . VAL A 1 126 ? 10.583 -1.905 -0.060 1.00 97.25 126 VAL A CA 1
ATOM 923 C C . VAL A 1 126 ? 10.954 -0.648 -0.853 1.00 97.25 126 VAL A C 1
ATOM 925 O O . VAL A 1 126 ? 11.477 -0.764 -1.960 1.00 97.25 126 VAL A O 1
ATOM 928 N N . VAL A 1 127 ? 10.716 0.552 -0.305 1.00 96.75 127 VAL A N 1
ATOM 929 C CA . VAL A 1 127 ? 11.108 1.815 -0.960 1.00 96.75 127 V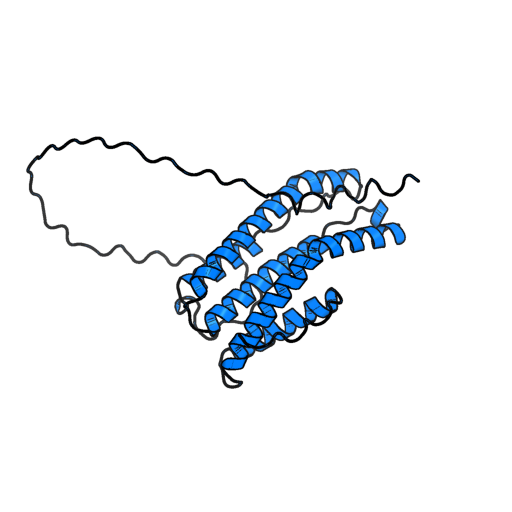AL A CA 1
ATOM 930 C C . VAL A 1 127 ? 12.616 1.850 -1.219 1.00 96.75 127 VAL A C 1
ATOM 932 O O . VAL A 1 127 ? 13.023 2.214 -2.319 1.00 96.75 127 VAL A O 1
ATOM 935 N N . ALA A 1 128 ? 13.436 1.429 -0.255 1.00 96.12 128 ALA A N 1
ATOM 936 C CA . ALA A 1 128 ? 14.884 1.352 -0.435 1.00 96.12 128 ALA A CA 1
ATOM 937 C C . ALA A 1 128 ? 15.270 0.343 -1.533 1.00 96.12 128 ALA A C 1
ATOM 939 O O . ALA A 1 128 ? 16.133 0.619 -2.363 1.00 96.12 128 ALA A O 1
ATOM 940 N N . HIS A 1 129 ? 14.590 -0.804 -1.622 1.00 95.19 129 HIS A N 1
ATOM 941 C CA . HIS A 1 129 ? 14.809 -1.758 -2.717 1.00 95.19 129 HIS A CA 1
ATOM 942 C C . HIS A 1 129 ? 14.445 -1.185 -4.096 1.00 95.19 129 HIS A C 1
ATOM 944 O O . HIS A 1 129 ? 15.076 -1.546 -5.093 1.00 95.19 129 HIS A O 1
ATOM 950 N N . CYS A 1 130 ? 13.500 -0.242 -4.168 1.00 95.44 130 CYS A N 1
ATOM 951 C CA . CYS A 1 130 ? 13.164 0.456 -5.411 1.00 95.44 130 CYS A CA 1
ATOM 952 C C . CYS A 1 130 ? 14.290 1.374 -5.938 1.00 95.44 130 CYS A C 1
ATOM 954 O O . CYS A 1 130 ? 14.234 1.805 -7.093 1.00 95.44 130 CYS A O 1
ATOM 956 N N . GLU A 1 131 ? 15.329 1.666 -5.153 1.00 94.00 131 GLU A N 1
ATOM 957 C CA . GLU A 1 131 ? 16.531 2.349 -5.656 1.00 94.00 131 GLU A CA 1
ATOM 958 C C . GLU A 1 131 ? 17.300 1.446 -6.631 1.00 94.00 131 GLU A C 1
ATOM 960 O O . GLU A 1 131 ? 17.747 1.893 -7.687 1.00 94.00 131 GLU A O 1
ATOM 965 N N . GLY A 1 132 ? 17.355 0.141 -6.344 1.00 92.00 132 GLY A N 1
ATOM 966 C CA . GLY A 1 132 ? 18.046 -0.849 -7.172 1.00 92.00 132 GLY A CA 1
ATOM 967 C C . GLY A 1 132 ? 17.407 -1.093 -8.540 1.00 92.00 132 GLY A C 1
ATOM 968 O O . GLY A 1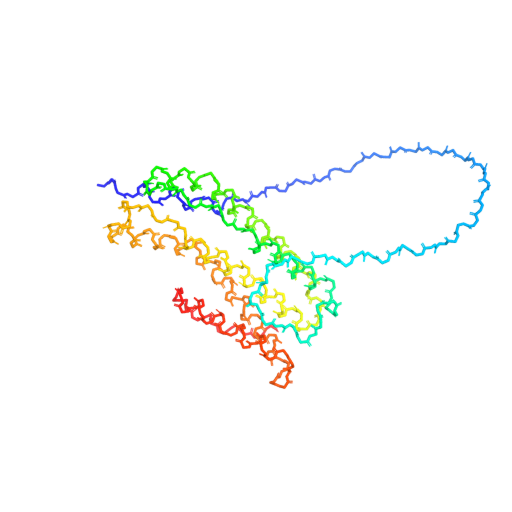 132 ? 18.045 -1.698 -9.402 1.00 92.00 132 GLY A O 1
ATOM 969 N N . VAL A 1 133 ? 16.167 -0.638 -8.763 1.00 94.50 133 VAL A N 1
ATOM 970 C CA . VAL A 1 133 ? 15.489 -0.751 -10.066 1.00 94.50 133 VAL A CA 1
ATOM 971 C C . VAL A 1 133 ? 15.636 0.499 -10.938 1.00 94.50 133 VAL A C 1
ATOM 973 O O . VAL A 1 133 ? 15.195 0.488 -12.079 1.00 94.50 133 VAL A O 1
ATOM 976 N N . GLN A 1 134 ? 16.244 1.595 -10.469 1.00 92.50 134 GLN A N 1
ATOM 977 C CA . GLN A 1 134 ? 16.305 2.825 -11.281 1.00 92.50 134 GLN A CA 1
ATOM 978 C C . GLN A 1 134 ? 17.099 2.647 -12.587 1.00 92.50 134 GLN A C 1
ATOM 980 O O . GLN A 1 134 ? 16.751 3.251 -13.603 1.00 92.50 134 GLN A O 1
ATOM 985 N N . GLU A 1 135 ? 18.069 1.735 -12.602 1.00 91.69 135 GLU A N 1
ATOM 986 C CA . GLU A 1 135 ? 18.903 1.424 -13.771 1.00 91.69 135 GLU A CA 1
ATOM 987 C C . GLU A 1 135 ? 18.335 0.302 -14.662 1.00 91.69 135 GLU A C 1
ATOM 989 O O . GLU A 1 135 ? 18.946 -0.076 -15.662 1.00 91.69 135 GLU A O 1
ATO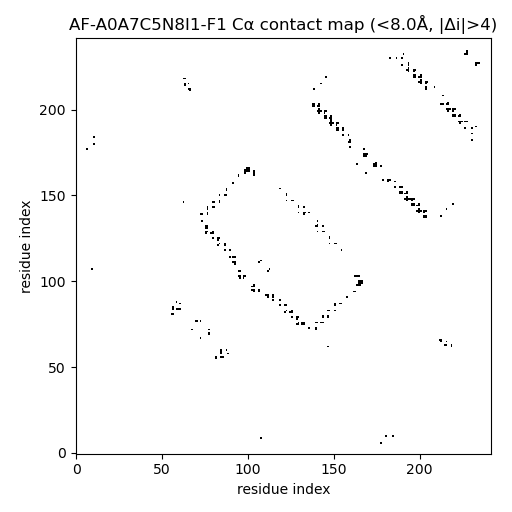M 994 N N . THR A 1 136 ? 17.163 -0.250 -14.332 1.00 94.44 136 THR A N 1
ATOM 995 C CA . THR A 1 136 ? 16.564 -1.369 -15.078 1.00 94.44 136 THR A CA 1
ATOM 996 C C . THR A 1 136 ? 15.687 -0.874 -16.241 1.00 94.44 136 THR A C 1
ATOM 998 O O . THR A 1 136 ? 15.444 0.335 -16.389 1.00 94.44 136 THR A O 1
ATOM 1001 N N . PRO A 1 137 ? 15.214 -1.764 -17.137 1.00 95.88 137 PRO A N 1
ATOM 1002 C CA . PRO A 1 137 ? 14.320 -1.368 -18.219 1.00 95.88 137 PRO A CA 1
ATOM 1003 C C . PRO A 1 137 ? 13.045 -0.659 -17.718 1.00 95.88 137 PRO A C 1
ATOM 1005 O O . PRO A 1 137 ? 12.557 -0.947 -16.623 1.00 95.88 137 PRO A O 1
ATOM 1008 N N . PRO A 1 138 ? 12.435 0.239 -18.522 1.00 94.56 138 PRO A N 1
ATOM 1009 C CA . PRO A 1 138 ? 11.279 1.032 -18.094 1.00 94.56 138 PRO A CA 1
ATOM 1010 C C . PRO A 1 138 ? 10.103 0.224 -17.530 1.00 94.56 138 PRO A C 1
ATOM 1012 O O . PRO A 1 138 ? 9.429 0.706 -16.621 1.00 94.56 138 PRO A O 1
ATOM 1015 N N . TYR A 1 139 ? 9.867 -0.986 -18.044 1.00 95.50 139 TYR A N 1
ATOM 1016 C CA . TYR A 1 139 ? 8.781 -1.845 -17.577 1.00 95.50 139 TYR A CA 1
ATOM 1017 C C . TYR A 1 139 ? 9.014 -2.382 -16.158 1.00 95.50 139 TYR A C 1
ATOM 1019 O O . TYR A 1 139 ? 8.057 -2.496 -15.400 1.00 95.50 139 TYR A O 1
ATOM 1027 N N . GLU A 1 140 ? 10.259 -2.647 -15.750 1.00 97.19 140 GLU A N 1
ATOM 1028 C CA . GLU A 1 140 ? 10.565 -3.107 -14.389 1.00 97.19 140 GLU A CA 1
ATOM 1029 C C . GLU A 1 140 ? 10.438 -1.974 -13.373 1.00 97.19 140 GLU A C 1
ATOM 1031 O O . GLU A 1 140 ? 9.907 -2.172 -12.283 1.00 97.19 140 GLU A O 1
ATOM 1036 N N . ARG A 1 141 ? 10.843 -0.755 -13.751 1.00 97.19 141 ARG A N 1
ATOM 1037 C CA . ARG A 1 141 ? 10.582 0.445 -12.942 1.00 97.19 141 ARG A CA 1
ATOM 1038 C C . ARG A 1 141 ? 9.090 0.689 -12.755 1.00 97.19 141 ARG A C 1
ATOM 1040 O O . ARG A 1 141 ? 8.655 1.039 -11.660 1.00 97.19 141 ARG A O 1
ATOM 1047 N N . ALA A 1 142 ? 8.307 0.516 -13.821 1.00 97.12 142 ALA A N 1
ATOM 1048 C CA . ALA A 1 142 ? 6.857 0.641 -13.755 1.00 97.12 142 ALA A CA 1
ATOM 1049 C C . ALA A 1 142 ? 6.236 -0.433 -12.853 1.00 97.12 142 ALA A C 1
ATOM 1051 O O . ALA A 1 142 ? 5.397 -0.112 -12.015 1.00 97.12 142 ALA A O 1
ATOM 1052 N N . LEU A 1 143 ? 6.691 -1.680 -12.992 1.00 97.19 143 LEU A N 1
ATOM 1053 C CA . LEU A 1 143 ? 6.286 -2.812 -12.167 1.00 97.19 143 LEU A CA 1
ATOM 1054 C C . LEU A 1 143 ? 6.573 -2.561 -10.680 1.00 97.19 143 LEU A C 1
ATOM 1056 O O . LEU A 1 143 ? 5.674 -2.685 -9.854 1.00 97.19 143 LEU A O 1
ATOM 1060 N N . ALA A 1 144 ? 7.798 -2.156 -10.339 1.00 97.69 144 ALA A N 1
ATOM 1061 C CA . ALA A 1 144 ? 8.190 -1.841 -8.968 1.00 97.69 144 ALA A CA 1
ATOM 1062 C C . ALA A 1 144 ? 7.331 -0.717 -8.367 1.00 97.69 144 ALA A C 1
ATOM 1064 O O . ALA A 1 144 ? 6.851 -0.839 -7.241 1.00 97.69 144 ALA A O 1
ATOM 1065 N N . ALA A 1 145 ? 7.072 0.345 -9.139 1.00 98.00 145 ALA A N 1
ATOM 1066 C CA . ALA A 1 145 ? 6.177 1.418 -8.715 1.00 98.00 145 ALA A CA 1
ATOM 1067 C C . ALA A 1 145 ? 4.749 0.903 -8.477 1.00 98.00 145 ALA A C 1
ATOM 1069 O O . ALA A 1 145 ? 4.161 1.198 -7.443 1.00 98.00 145 ALA A O 1
ATOM 1070 N N . ALA A 1 146 ? 4.198 0.091 -9.380 1.00 98.31 146 ALA A N 1
ATOM 1071 C CA . ALA A 1 146 ? 2.859 -0.474 -9.229 1.00 98.31 146 ALA A CA 1
ATOM 1072 C C . ALA A 1 146 ? 2.731 -1.371 -7.985 1.00 98.31 146 ALA A C 1
ATOM 1074 O O . ALA A 1 146 ? 1.746 -1.274 -7.255 1.00 98.31 146 ALA A O 1
ATOM 1075 N N . LEU A 1 147 ? 3.734 -2.214 -7.722 1.00 98.00 147 LEU A N 1
ATOM 1076 C CA . LEU A 1 147 ? 3.781 -3.094 -6.551 1.00 98.00 147 LEU A CA 1
ATOM 1077 C C . LEU A 1 147 ? 3.871 -2.297 -5.243 1.00 98.00 147 LEU A C 1
ATOM 1079 O O . LEU A 1 147 ? 3.168 -2.606 -4.283 1.00 98.00 147 LEU A O 1
ATOM 1083 N N . LEU A 1 148 ? 4.690 -1.244 -5.208 1.00 98.00 148 LEU A N 1
ATOM 1084 C CA . LEU A 1 148 ? 4.774 -0.352 -4.053 1.00 98.00 148 LEU A CA 1
ATOM 1085 C C . LEU A 1 148 ? 3.481 0.455 -3.854 1.00 98.00 148 LEU A C 1
ATOM 1087 O O . LEU A 1 148 ? 3.011 0.583 -2.725 1.00 98.00 148 LEU A O 1
ATOM 1091 N N . GLY A 1 149 ? 2.873 0.944 -4.940 1.00 97.88 149 GLY A N 1
ATOM 1092 C CA . GLY A 1 149 ? 1.557 1.587 -4.916 1.00 97.88 149 GLY A CA 1
ATOM 1093 C C . GLY A 1 149 ? 0.503 0.680 -4.284 1.00 97.88 149 GLY A C 1
ATOM 1094 O O . GLY A 1 149 ? -0.188 1.102 -3.359 1.00 97.88 149 GLY A O 1
ATOM 1095 N N . TYR A 1 150 ? 0.472 -0.592 -4.691 1.00 98.25 150 TYR A N 1
ATOM 1096 C CA . TYR A 1 150 ? -0.399 -1.604 -4.097 1.00 98.25 150 TYR A CA 1
ATOM 1097 C C . TYR A 1 150 ? -0.098 -1.847 -2.613 1.00 98.25 150 TYR A C 1
ATOM 1099 O O . TYR A 1 150 ? -1.013 -1.886 -1.795 1.00 98.25 150 TYR A O 1
ATOM 1107 N N . ALA A 1 151 ? 1.175 -1.982 -2.231 1.00 97.75 151 ALA A N 1
ATOM 1108 C CA . ALA A 1 151 ? 1.548 -2.216 -0.838 1.00 97.75 151 ALA A CA 1
ATOM 1109 C C . ALA A 1 151 ? 1.106 -1.071 0.089 1.00 97.75 151 ALA A C 1
ATOM 1111 O O . ALA A 1 151 ? 0.733 -1.325 1.237 1.00 97.75 151 ALA A O 1
ATOM 1112 N N . ILE A 1 152 ? 1.161 0.176 -0.384 1.00 98.25 152 ILE A N 1
ATOM 1113 C CA . ILE A 1 152 ? 0.696 1.349 0.367 1.00 98.25 152 ILE A CA 1
ATOM 1114 C C . ILE A 1 152 ? -0.833 1.391 0.395 1.00 98.25 152 ILE A C 1
ATOM 1116 O O . ILE A 1 152 ? -1.415 1.618 1.453 1.00 98.25 152 ILE A O 1
ATOM 1120 N N . GLU A 1 153 ? -1.483 1.129 -0.736 1.00 98.00 153 GLU A N 1
ATOM 1121 C CA . GLU A 1 153 ? -2.940 1.052 -0.839 1.00 98.00 153 GLU A CA 1
ATOM 1122 C C . GLU A 1 153 ? -3.539 0.009 0.118 1.00 98.00 153 GLU A C 1
ATOM 1124 O O . GLU A 1 153 ? -4.456 0.331 0.872 1.00 98.00 153 GLU A O 1
ATOM 1129 N N . ASP A 1 154 ? -2.993 -1.209 0.143 1.00 97.62 154 ASP A N 1
ATOM 1130 C CA . ASP A 1 154 ? -3.390 -2.278 1.068 1.00 97.62 154 ASP A CA 1
ATOM 1131 C C . ASP A 1 154 ? -3.270 -1.824 2.528 1.00 97.62 154 ASP A C 1
ATOM 1133 O O . ASP A 1 154 ? -4.205 -1.977 3.315 1.00 97.62 154 ASP A O 1
ATOM 1137 N N . PHE A 1 155 ? -2.153 -1.181 2.884 1.00 97.69 155 PHE A N 1
ATOM 1138 C CA . PHE A 1 155 ? -1.950 -0.668 4.236 1.00 97.69 155 PHE A CA 1
ATOM 1139 C C . PHE A 1 155 ? -3.010 0.373 4.614 1.00 97.69 155 PHE A C 1
ATOM 1141 O O . PHE A 1 155 ? -3.624 0.295 5.679 1.00 97.69 155 PHE A O 1
ATOM 1148 N N . VAL A 1 156 ? -3.264 1.319 3.716 1.00 97.44 156 VAL A N 1
ATOM 1149 C CA . VAL A 1 156 ? -4.263 2.370 3.893 1.00 97.44 156 VAL A CA 1
ATOM 1150 C C . VAL A 1 156 ? -5.681 1.794 4.023 1.00 97.44 156 VAL A C 1
ATOM 1152 O O . VAL A 1 156 ? -6.442 2.223 4.897 1.00 97.44 156 VAL A O 1
ATOM 1155 N N . ALA A 1 157 ? -6.032 0.799 3.204 1.00 96.19 157 ALA A N 1
ATOM 1156 C CA . ALA A 1 157 ? -7.320 0.114 3.269 1.00 96.19 157 ALA A CA 1
ATOM 1157 C C . ALA A 1 157 ? -7.510 -0.609 4.611 1.00 96.19 157 ALA A C 1
ATOM 1159 O O . ALA A 1 157 ? -8.568 -0.488 5.232 1.00 96.19 157 ALA A O 1
ATOM 1160 N N . VAL A 1 158 ? -6.472 -1.291 5.106 1.00 96.56 158 VAL A N 1
ATOM 1161 C CA . VAL A 1 158 ? -6.502 -1.958 6.416 1.00 96.56 158 VAL A CA 1
ATOM 1162 C C . VAL A 1 158 ? -6.675 -0.952 7.554 1.00 96.56 158 VAL A C 1
ATOM 1164 O O . VAL A 1 158 ? -7.486 -1.189 8.446 1.00 96.56 158 VAL A O 1
ATOM 1167 N N . VAL A 1 159 ? -5.973 0.188 7.527 1.00 96.00 159 VAL A N 1
ATOM 1168 C CA . VAL A 1 159 ? -6.106 1.218 8.574 1.00 96.00 159 VAL A CA 1
ATOM 1169 C C . VAL A 1 159 ? -7.516 1.811 8.611 1.00 96.00 159 VAL A C 1
ATOM 1171 O O . VAL A 1 159 ? -8.063 2.010 9.694 1.00 96.00 159 VAL A O 1
ATOM 1174 N N . ARG A 1 160 ? -8.150 2.036 7.455 1.00 94.50 160 ARG A N 1
ATOM 1175 C CA . ARG A 1 160 ? -9.556 2.481 7.398 1.00 94.50 160 ARG A CA 1
ATOM 1176 C C . ARG A 1 160 ? -10.553 1.424 7.849 1.00 94.50 160 ARG A C 1
ATOM 1178 O O . ARG A 1 160 ? -11.627 1.779 8.321 1.00 94.50 160 ARG A O 1
ATOM 1185 N N . GLY A 1 161 ? -10.197 0.151 7.716 1.00 93.38 161 GLY A N 1
ATOM 1186 C CA . GLY A 1 161 ? -10.969 -0.978 8.225 1.00 93.38 161 GLY A CA 1
ATOM 1187 C C . GLY A 1 161 ? -10.797 -1.236 9.725 1.00 93.38 161 GLY A C 1
ATOM 1188 O O . GLY A 1 161 ? -11.315 -2.240 10.213 1.00 93.38 161 GLY A O 1
ATOM 1189 N N . ALA A 1 162 ? -10.067 -0.385 10.458 1.00 93.06 162 ALA A N 1
ATOM 1190 C CA . ALA A 1 162 ? -9.900 -0.537 11.899 1.00 93.06 162 ALA A CA 1
ATOM 1191 C C . ALA A 1 162 ? -11.266 -0.563 12.626 1.00 93.06 162 ALA A C 1
ATOM 1193 O O . ALA A 1 162 ? -12.192 0.158 12.243 1.00 93.06 162 ALA A O 1
ATOM 1194 N N . PRO A 1 163 ? -11.415 -1.387 13.679 1.00 92.81 163 PRO A N 1
ATOM 1195 C CA . PRO A 1 163 ? -12.683 -1.555 14.375 1.00 92.81 163 PRO A CA 1
ATOM 1196 C C . PRO A 1 163 ? -13.142 -0.246 15.025 1.00 92.81 163 PRO A C 1
ATOM 1198 O O . PRO A 1 163 ? -12.406 0.377 15.793 1.00 92.81 163 PRO A O 1
ATOM 1201 N N . VAL A 1 164 ? -14.398 0.123 14.772 1.00 94.38 164 VAL A N 1
ATOM 1202 C CA . VAL A 1 164 ? -15.047 1.265 15.420 1.00 94.38 164 VAL A CA 1
ATOM 1203 C C . VAL A 1 164 ? -15.685 0.800 16.736 1.00 94.38 164 VAL A C 1
ATOM 1205 O O . VAL A 1 164 ? -16.502 -0.124 16.718 1.00 94.38 164 VAL A O 1
ATOM 1208 N N . PRO A 1 165 ? -15.363 1.421 17.883 1.00 94.38 165 PRO A N 1
ATOM 1209 C CA . PRO A 1 165 ? -16.029 1.124 19.148 1.00 94.38 165 PRO A CA 1
ATOM 1210 C C . PRO A 1 165 ? -17.538 1.378 19.071 1.00 94.38 165 PRO A C 1
ATOM 1212 O O . PRO A 1 165 ? -17.972 2.383 18.510 1.00 94.38 165 PRO A O 1
ATOM 1215 N N . GLU A 1 166 ? -18.345 0.534 19.711 1.00 95.88 166 GLU A N 1
ATOM 1216 C CA . GLU A 1 166 ? -19.811 0.629 19.667 1.00 95.88 166 GLU A CA 1
ATOM 1217 C C . GLU A 1 166 ? -20.355 2.000 20.104 1.00 95.88 166 GLU A C 1
ATOM 1219 O O . GLU A 1 166 ? -21.204 2.528 19.390 1.00 95.88 166 GLU A O 1
ATOM 1224 N N . PRO A 1 167 ? -19.844 2.653 21.172 1.00 95.44 167 PRO A N 1
ATOM 1225 C CA . PRO A 1 167 ? -20.314 3.990 21.540 1.00 95.44 167 PRO A CA 1
ATOM 1226 C C . PRO A 1 167 ? -20.086 5.061 20.464 1.00 95.44 167 PRO A C 1
ATOM 1228 O O . PRO A 1 167 ? -20.824 6.038 20.436 1.00 95.44 167 PRO A O 1
ATOM 1231 N N . ILE A 1 168 ? -19.078 4.888 19.599 1.00 96.38 168 ILE A N 1
ATOM 1232 C CA . ILE A 1 168 ? -18.841 5.760 18.438 1.00 96.38 168 ILE A CA 1
ATOM 1233 C C . ILE A 1 168 ? -19.757 5.338 17.287 1.00 96.38 168 ILE A C 1
ATOM 1235 O O . ILE A 1 168 ? -20.372 6.185 16.659 1.00 96.38 168 ILE A O 1
ATOM 1239 N N . ALA A 1 169 ? -19.890 4.034 17.032 1.00 96.69 169 ALA A N 1
ATOM 1240 C CA . ALA A 1 169 ? -20.674 3.513 15.914 1.00 96.69 169 ALA A CA 1
ATOM 1241 C C . ALA A 1 169 ? -22.176 3.853 15.991 1.00 96.69 169 ALA A C 1
ATOM 1243 O O . ALA A 1 169 ? -22.812 4.021 14.952 1.00 96.69 169 ALA A O 1
ATOM 1244 N N . ILE A 1 170 ? -22.752 3.951 17.196 1.00 97.69 170 ILE A N 1
ATOM 1245 C CA . ILE A 1 170 ? -24.178 4.278 17.387 1.00 97.69 170 ILE A CA 1
ATOM 1246 C C . ILE A 1 170 ? -24.486 5.781 17.341 1.00 97.69 170 ILE A C 1
ATOM 1248 O O . ILE A 1 170 ? -25.658 6.151 17.279 1.00 97.69 170 ILE A O 1
ATOM 1252 N N . ASP A 1 171 ? -23.467 6.638 17.405 1.00 98.19 171 ASP A N 1
ATOM 1253 C CA . ASP A 1 171 ? -23.603 8.094 17.368 1.00 98.19 171 ASP A CA 1
ATOM 1254 C C . ASP A 1 171 ? -23.078 8.611 16.016 1.00 98.19 171 ASP A C 1
ATOM 1256 O O . ASP A 1 171 ? -21.865 8.634 15.801 1.00 98.19 171 ASP A O 1
ATOM 1260 N N . PRO A 1 172 ? -23.961 9.028 15.086 1.00 97.75 172 PRO A N 1
ATOM 1261 C CA . PRO A 1 172 ? -23.549 9.445 13.747 1.00 97.75 172 PRO A CA 1
ATOM 1262 C C . PRO A 1 172 ? -22.559 10.615 13.726 1.00 97.75 172 PRO A C 1
ATOM 1264 O O . PRO A 1 172 ? -21.681 10.635 12.868 1.00 97.75 172 PRO A O 1
ATOM 1267 N N . GLU A 1 173 ? -22.666 11.561 14.665 1.00 97.69 173 GLU A N 1
ATOM 1268 C CA . GLU A 1 173 ? -21.762 12.717 14.742 1.00 97.69 173 GLU A CA 1
ATOM 1269 C C . GLU A 1 173 ? -20.364 12.262 15.179 1.00 97.69 173 GLU A C 1
ATOM 1271 O O . GLU A 1 173 ? -19.354 12.651 14.588 1.00 97.69 173 GLU A O 1
ATOM 1276 N N . LEU A 1 174 ? -20.287 11.385 16.186 1.00 96.81 174 LEU A N 1
ATOM 1277 C CA . LEU A 1 174 ? -19.006 10.826 16.623 1.00 96.81 174 LEU A CA 1
ATOM 1278 C C . LEU A 1 174 ? -18.389 9.909 15.568 1.00 96.81 174 LEU A C 1
ATOM 1280 O O . LEU A 1 174 ? -17.169 9.935 15.391 1.00 96.81 174 LEU A O 1
ATOM 1284 N N . LEU A 1 175 ? -19.205 9.115 14.874 1.00 96.50 175 LEU A N 1
ATOM 1285 C CA . LEU A 1 175 ? -18.753 8.256 13.786 1.00 96.50 175 LEU A CA 1
ATOM 1286 C C . LEU A 1 175 ? -18.146 9.078 12.647 1.00 96.50 175 LEU A C 1
ATOM 1288 O O . LEU A 1 175 ? -17.061 8.743 12.175 1.00 96.50 175 LEU A O 1
ATOM 1292 N N . GLU A 1 176 ? -18.804 10.165 12.241 1.00 96.62 176 GLU A N 1
ATOM 1293 C CA . GLU A 1 176 ? -18.303 11.075 11.209 1.00 96.62 176 GLU A CA 1
ATOM 1294 C C . GLU A 1 176 ? -16.945 11.671 11.601 1.00 96.62 176 GLU A C 1
ATOM 1296 O O . GLU A 1 176 ? -15.990 11.581 10.830 1.00 96.62 176 GLU A O 1
ATOM 1301 N N . VAL A 1 177 ? -16.815 12.194 12.827 1.00 96.38 177 VAL A N 1
ATOM 1302 C CA . VAL A 1 177 ? -15.542 12.746 13.327 1.00 96.38 177 VAL A CA 1
ATOM 1303 C C . VAL A 1 177 ? -14.449 11.675 13.383 1.00 96.38 177 VAL A C 1
ATOM 1305 O O . VAL A 1 177 ? -13.303 11.944 13.025 1.00 96.38 177 VAL A O 1
ATOM 1308 N N . TYR A 1 178 ? -14.782 10.459 13.818 1.00 93.38 178 TYR A N 1
ATOM 1309 C CA . TYR A 1 178 ? -13.829 9.354 13.905 1.00 93.38 178 TYR A CA 1
ATOM 1310 C C . TYR A 1 178 ? -13.310 8.933 12.523 1.00 93.38 178 TYR A C 1
ATOM 1312 O O . TYR A 1 178 ? -12.098 8.838 12.320 1.00 93.38 178 TYR A O 1
ATOM 1320 N N . VAL A 1 179 ? -14.211 8.721 11.560 1.00 94.38 179 VAL A N 1
ATOM 1321 C CA . VAL A 1 179 ? -13.850 8.351 10.183 1.00 94.38 179 VAL A CA 1
ATOM 1322 C C . VAL A 1 179 ? -13.095 9.486 9.494 1.00 94.38 179 VAL A C 1
ATOM 1324 O O . VAL A 1 179 ? -12.102 9.223 8.819 1.00 94.38 179 VAL A O 1
ATOM 1327 N N . GLY A 1 180 ? -13.512 10.738 9.704 1.00 94.31 180 GLY A N 1
ATOM 1328 C CA . GLY A 1 180 ? -12.807 11.920 9.211 1.00 94.31 180 GLY A CA 1
ATOM 1329 C C . GLY A 1 180 ? -11.363 11.964 9.706 1.00 94.31 180 GLY A C 1
ATOM 1330 O O . GLY A 1 180 ? -10.440 12.048 8.897 1.00 94.31 180 GLY A O 1
ATOM 1331 N N . ALA A 1 181 ? -11.151 11.780 11.011 1.00 94.50 181 ALA A N 1
ATOM 1332 C CA . ALA A 1 181 ? -9.813 11.734 11.590 1.00 94.50 181 ALA A CA 1
ATOM 1333 C C . ALA A 1 181 ? -8.964 10.588 11.013 1.00 94.50 181 ALA A C 1
ATOM 1335 O O . ALA A 1 181 ? -7.803 10.805 10.679 1.00 94.50 181 ALA A O 1
ATOM 1336 N N . LEU A 1 182 ? -9.518 9.378 10.853 1.00 93.31 182 LEU A N 1
ATOM 1337 C CA . LEU A 1 182 ? -8.789 8.266 10.226 1.00 93.31 182 LEU A CA 1
ATOM 1338 C C . LEU A 1 182 ? -8.406 8.573 8.775 1.00 93.31 182 LEU A C 1
ATOM 1340 O O . LEU A 1 182 ? -7.266 8.324 8.382 1.00 93.31 182 LEU A O 1
ATOM 1344 N N . ASN A 1 183 ? -9.335 9.129 7.994 1.00 93.94 183 ASN A N 1
ATOM 1345 C CA . ASN A 1 183 ? -9.092 9.499 6.602 1.00 93.94 183 ASN A CA 1
ATOM 1346 C C . ASN A 1 183 ? -7.981 10.551 6.491 1.00 93.94 183 ASN A C 1
ATOM 1348 O O . ASN A 1 183 ? -7.074 10.374 5.681 1.00 93.94 183 ASN A O 1
ATOM 1352 N N . GLU A 1 184 ? -7.999 11.591 7.328 1.00 94.50 184 GLU A N 1
ATOM 1353 C CA . GLU A 1 184 ? -6.953 12.621 7.365 1.00 94.50 184 GLU A CA 1
ATOM 1354 C C . GLU A 1 184 ? -5.561 12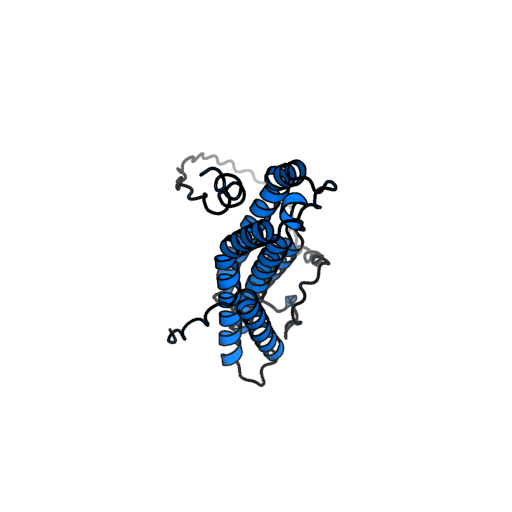.032 7.637 1.00 94.50 184 GLU A C 1
ATOM 1356 O O . GLU A 1 184 ? -4.587 12.444 7.009 1.00 94.50 184 GLU A O 1
ATOM 1361 N N . GLN A 1 185 ? -5.458 11.037 8.527 1.00 94.06 185 GLN A N 1
ATOM 1362 C CA . GLN A 1 185 ? -4.174 10.406 8.856 1.00 94.06 185 GLN A CA 1
ATOM 1363 C C . GLN A 1 185 ? -3.595 9.585 7.698 1.00 94.06 185 GLN A C 1
ATOM 1365 O O . GLN A 1 185 ? -2.380 9.566 7.504 1.00 94.06 185 GLN A O 1
ATOM 1370 N N . VAL A 1 186 ? -4.441 8.897 6.927 1.00 96.06 186 VAL A N 1
ATOM 1371 C CA . VAL A 1 186 ? -3.982 8.038 5.820 1.00 96.06 186 VAL A CA 1
ATOM 1372 C C . VAL A 1 186 ? -3.915 8.761 4.477 1.00 96.06 186 VAL A C 1
ATOM 1374 O O . VAL A 1 186 ? -3.330 8.232 3.532 1.00 96.06 186 VAL A O 1
ATOM 1377 N N . LEU A 1 187 ? -4.474 9.969 4.376 1.00 96.19 187 LEU A N 1
ATOM 1378 C CA . LEU A 1 187 ? -4.519 10.747 3.139 1.00 96.19 187 LEU A CA 1
ATOM 1379 C C . LEU A 1 187 ? -3.137 10.930 2.479 1.00 96.19 187 LEU A C 1
ATOM 1381 O O . LEU A 1 187 ? -3.039 10.698 1.272 1.00 96.19 187 LEU A O 1
ATOM 1385 N N . PRO A 1 188 ? -2.047 11.261 3.206 1.00 96.56 188 PRO A N 1
ATOM 1386 C CA . PRO A 1 188 ? -0.727 11.395 2.584 1.00 96.56 188 PRO A CA 1
ATOM 1387 C C . PRO A 1 188 ? -0.236 10.095 1.933 1.00 96.56 188 PRO A C 1
ATOM 1389 O O . PRO A 1 188 ? 0.398 10.128 0.879 1.00 96.56 188 PRO A O 1
ATOM 1392 N N . LEU A 1 189 ? -0.567 8.945 2.526 1.00 96.62 189 LEU A N 1
ATOM 1393 C CA . LEU A 1 189 ? -0.218 7.631 1.987 1.00 96.62 189 LEU A CA 1
ATOM 1394 C C . LEU A 1 189 ? -1.065 7.290 0.755 1.00 96.62 189 LEU A C 1
ATOM 1396 O O . LEU A 1 189 ? -0.533 6.779 -0.226 1.00 96.62 189 LEU A O 1
ATOM 1400 N N . ALA A 1 190 ? -2.356 7.633 0.755 1.00 96.94 190 ALA A N 1
ATOM 1401 C CA . ALA A 1 190 ? -3.213 7.481 -0.422 1.00 96.94 190 ALA A CA 1
ATOM 1402 C C . ALA A 1 190 ? -2.690 8.306 -1.615 1.00 96.94 190 ALA A C 1
ATOM 1404 O O . ALA A 1 190 ? -2.564 7.789 -2.726 1.00 96.94 190 ALA A O 1
ATOM 1405 N N . VAL A 1 191 ? -2.289 9.560 -1.377 1.00 97.12 191 VAL A N 1
ATOM 1406 C CA . VAL A 1 191 ? -1.643 10.415 -2.392 1.00 97.12 191 VAL A CA 1
ATOM 1407 C C . VAL A 1 191 ? -0.340 9.789 -2.900 1.00 97.12 191 VAL A C 1
ATOM 1409 O O . VAL A 1 191 ? -0.058 9.806 -4.103 1.00 97.12 191 VAL A O 1
ATOM 1412 N N . GLN A 1 192 ? 0.453 9.200 -2.006 1.00 96.81 192 GLN A N 1
ATOM 1413 C CA . GLN A 1 192 ? 1.685 8.516 -2.380 1.00 96.81 192 GLN A CA 1
ATOM 1414 C C . GLN A 1 192 ? 1.415 7.284 -3.262 1.00 96.81 192 GLN A C 1
ATOM 1416 O O . GLN A 1 192 ? 2.074 7.120 -4.290 1.00 96.81 192 GLN A O 1
ATOM 1421 N N . ALA A 1 193 ? 0.417 6.459 -2.929 1.00 97.88 193 ALA A N 1
ATOM 1422 C CA . ALA A 1 193 ? 0.012 5.316 -3.751 1.00 97.88 193 ALA A CA 1
ATOM 1423 C C . ALA A 1 193 ? -0.400 5.752 -5.169 1.00 97.88 193 ALA A C 1
ATOM 1425 O O . ALA A 1 193 ? 0.103 5.209 -6.155 1.00 97.88 193 ALA A O 1
ATOM 1426 N N . VAL A 1 194 ? -1.226 6.800 -5.287 1.00 97.94 194 VAL A N 1
ATOM 1427 C CA . VAL A 1 194 ? -1.613 7.393 -6.583 1.00 97.94 194 VAL A CA 1
ATOM 1428 C C . VAL A 1 194 ? -0.394 7.877 -7.364 1.00 97.94 194 VAL A C 1
ATOM 1430 O O . VAL A 1 194 ? -0.309 7.663 -8.572 1.00 97.94 194 VAL A O 1
ATOM 1433 N N . THR A 1 195 ? 0.580 8.486 -6.688 1.00 97.25 195 THR A N 1
ATOM 1434 C CA . THR A 1 195 ? 1.817 8.961 -7.324 1.00 97.25 195 THR A CA 1
ATOM 1435 C C . THR A 1 195 ? 2.606 7.808 -7.949 1.00 97.25 195 THR A C 1
ATOM 1437 O O . THR A 1 195 ? 3.082 7.928 -9.082 1.00 97.25 195 THR A O 1
ATOM 1440 N N . TYR A 1 196 ? 2.704 6.667 -7.263 1.00 98.12 196 TYR A N 1
ATOM 1441 C CA . TYR A 1 196 ? 3.358 5.476 -7.804 1.00 98.12 196 TYR A CA 1
ATOM 1442 C C . TYR A 1 196 ? 2.584 4.850 -8.968 1.00 98.12 196 TYR A C 1
ATOM 1444 O O . TYR A 1 196 ? 3.190 4.488 -9.980 1.00 98.12 196 TYR A O 1
ATOM 1452 N N . TYR A 1 197 ? 1.253 4.795 -8.894 1.00 98.38 197 TYR A N 1
ATOM 1453 C CA . TYR A 1 197 ? 0.431 4.340 -10.016 1.00 98.38 197 TYR A CA 1
ATOM 1454 C C . TYR A 1 197 ? 0.552 5.256 -11.243 1.00 98.38 197 TYR A C 1
ATOM 1456 O O . TYR A 1 197 ? 0.737 4.769 -12.359 1.00 98.38 197 TYR A O 1
ATOM 1464 N N . ALA A 1 198 ? 0.574 6.576 -11.052 1.00 97.00 198 ALA A N 1
ATOM 1465 C CA . ALA A 1 198 ? 0.814 7.537 -12.128 1.00 97.00 198 ALA A CA 1
ATOM 1466 C C . ALA A 1 198 ? 2.232 7.414 -12.717 1.00 97.00 198 ALA A C 1
ATOM 1468 O O . ALA A 1 198 ? 2.437 7.588 -13.922 1.00 97.00 198 ALA A O 1
ATOM 1469 N N . TYR A 1 199 ? 3.238 7.099 -11.894 1.00 96.56 199 TYR A N 1
ATOM 1470 C CA . TYR A 1 199 ? 4.580 6.780 -12.382 1.00 96.56 199 TYR A CA 1
ATOM 1471 C C . TYR A 1 199 ? 4.571 5.523 -13.263 1.00 96.56 199 TYR A C 1
ATOM 1473 O O . TYR A 1 199 ? 5.078 5.570 -14.385 1.00 96.56 199 TYR A O 1
ATOM 1481 N N . CYS A 1 200 ? 3.948 4.435 -12.799 1.00 97.50 200 CYS A N 1
ATOM 1482 C CA . CYS A 1 200 ? 3.768 3.206 -13.576 1.00 97.50 200 CYS A CA 1
ATOM 1483 C C . CYS A 1 200 ? 3.100 3.487 -14.931 1.00 97.50 200 CYS A C 1
ATOM 1485 O O . CYS A 1 200 ? 3.648 3.129 -15.976 1.00 97.50 200 CYS A O 1
ATOM 1487 N N . GLN A 1 201 ? 1.962 4.188 -14.925 1.00 96.81 201 GLN A N 1
ATOM 1488 C CA . GLN A 1 201 ? 1.219 4.535 -16.136 1.00 96.81 201 GLN A CA 1
ATOM 1489 C C . GLN A 1 201 ? 2.104 5.263 -17.155 1.00 96.81 201 GLN A C 1
ATOM 1491 O O . GLN A 1 201 ? 2.192 4.823 -18.300 1.00 96.81 201 GLN A O 1
ATOM 1496 N N . ARG A 1 202 ? 2.780 6.345 -16.744 1.00 96.00 202 ARG A N 1
ATOM 1497 C CA . ARG A 1 202 ? 3.618 7.163 -17.640 1.00 96.00 202 ARG A CA 1
ATOM 1498 C C . ARG A 1 202 ? 4.772 6.367 -18.244 1.00 96.00 202 ARG A C 1
ATOM 1500 O O . ARG A 1 202 ? 5.100 6.537 -19.415 1.00 96.00 202 ARG A O 1
ATOM 1507 N N . ARG A 1 203 ? 5.399 5.484 -17.460 1.00 95.19 203 ARG A N 1
ATOM 1508 C CA . ARG A 1 203 ? 6.504 4.645 -17.946 1.00 95.19 203 ARG A CA 1
ATOM 1509 C C . ARG A 1 203 ? 6.042 3.606 -18.962 1.00 95.19 203 ARG A C 1
ATOM 1511 O O . ARG A 1 203 ? 6.770 3.360 -19.919 1.00 95.19 203 ARG A O 1
ATOM 1518 N N . LEU A 1 204 ? 4.859 3.023 -18.776 1.00 95.94 204 LEU A N 1
ATOM 1519 C CA . LEU A 1 204 ? 4.314 2.029 -19.705 1.00 95.94 204 LEU A CA 1
ATOM 1520 C C . LEU A 1 204 ? 3.678 2.655 -20.946 1.00 95.94 204 LEU A C 1
ATOM 1522 O O . LEU A 1 204 ? 3.732 2.054 -22.012 1.00 95.94 204 LEU A O 1
ATOM 1526 N N . GLU A 1 205 ? 3.129 3.864 -20.842 1.00 94.44 205 GLU A N 1
ATOM 1527 C CA . GLU A 1 205 ? 2.630 4.627 -21.991 1.00 94.44 205 GLU A CA 1
ATOM 1528 C C . GLU A 1 205 ? 3.713 4.845 -23.055 1.00 94.44 205 GLU A C 1
ATOM 1530 O O . GLU A 1 205 ? 3.453 4.681 -24.244 1.00 94.44 205 GLU A O 1
ATOM 1535 N N . ALA A 1 206 ? 4.954 5.101 -22.633 1.00 92.31 206 ALA A N 1
ATOM 1536 C CA . ALA A 1 206 ? 6.091 5.260 -23.538 1.00 92.31 206 ALA A CA 1
ATOM 1537 C C . ALA A 1 206 ? 6.448 3.989 -24.339 1.00 92.31 206 ALA A C 1
ATOM 1539 O O . ALA A 1 206 ? 7.203 4.077 -25.306 1.00 92.31 206 ALA A O 1
ATOM 1540 N N . LEU A 1 207 ? 5.931 2.815 -23.954 1.00 92.31 207 LEU A N 1
ATOM 1541 C CA . LEU A 1 207 ? 6.157 1.550 -24.664 1.00 92.31 207 LEU A CA 1
ATOM 1542 C C . LEU A 1 207 ? 5.163 1.320 -25.816 1.00 92.31 207 LEU A C 1
ATOM 1544 O O . LEU A 1 207 ? 5.363 0.397 -26.603 1.00 92.31 207 LEU A O 1
ATOM 1548 N N . GLY A 1 208 ? 4.120 2.150 -25.928 1.00 92.62 208 GLY A N 1
ATOM 1549 C CA . GLY A 1 208 ? 3.078 2.037 -26.948 1.00 92.62 208 GLY A CA 1
ATOM 1550 C C . GLY A 1 208 ? 1.999 0.993 -26.636 1.00 92.62 208 GLY A C 1
ATOM 1551 O O . GLY A 1 208 ? 2.146 0.147 -25.753 1.00 92.62 208 GLY A O 1
ATOM 1552 N N . ASP A 1 209 ? 0.893 1.063 -27.379 1.00 92.38 209 ASP A N 1
ATOM 1553 C CA . ASP A 1 209 ? -0.316 0.266 -27.113 1.00 92.38 209 ASP A CA 1
ATOM 1554 C C . ASP A 1 209 ? -0.185 -1.214 -27.523 1.00 92.38 209 ASP A C 1
ATOM 1556 O O . ASP A 1 209 ? -0.896 -2.062 -26.996 1.00 92.38 209 ASP A O 1
ATOM 1560 N N . GLU A 1 210 ? 0.781 -1.545 -28.384 1.00 93.12 210 GLU A N 1
ATOM 1561 C CA . GLU A 1 210 ? 1.106 -2.928 -28.780 1.00 93.12 210 GLU A CA 1
ATOM 1562 C C . GLU A 1 210 ? 2.024 -3.643 -27.765 1.00 93.12 210 GL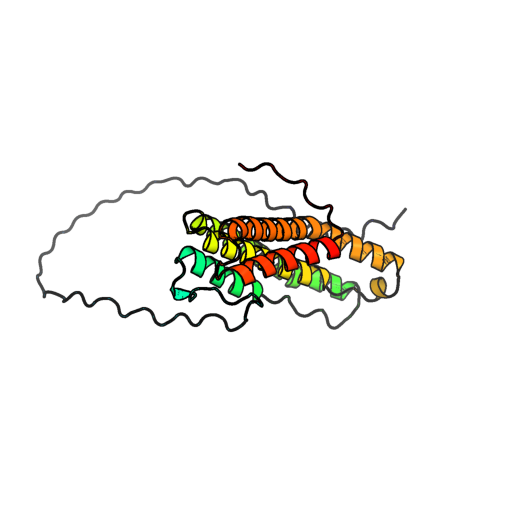U A C 1
ATOM 1564 O O . GLU A 1 210 ? 2.432 -4.789 -27.964 1.00 93.12 210 GLU A O 1
ATOM 1569 N N . SER A 1 211 ? 2.399 -2.966 -26.675 1.00 94.00 211 SER A N 1
ATOM 1570 C CA . SER A 1 211 ? 3.270 -3.529 -25.646 1.00 94.00 211 SER A CA 1
ATOM 1571 C C . SER A 1 211 ? 2.570 -4.661 -24.883 1.00 94.00 211 SER A C 1
ATOM 1573 O O . SER A 1 211 ? 1.437 -4.487 -24.424 1.00 94.00 211 SER A O 1
ATOM 1575 N N . PRO A 1 212 ? 3.255 -5.787 -24.600 1.00 95.00 212 PRO A N 1
ATOM 1576 C CA . PRO A 1 212 ? 2.688 -6.849 -23.768 1.00 95.00 212 PRO A CA 1
ATOM 1577 C C . PRO A 1 212 ? 2.456 -6.401 -22.310 1.00 95.00 212 PRO A C 1
ATOM 1579 O O . PRO A 1 212 ? 1.798 -7.099 -21.543 1.00 95.00 212 PRO A O 1
ATOM 1582 N N . TRP A 1 213 ? 2.953 -5.219 -21.925 1.00 95.44 213 TRP A N 1
ATOM 1583 C CA . TRP A 1 213 ? 2.729 -4.593 -20.619 1.00 95.44 213 TRP A CA 1
ATOM 1584 C C . TRP A 1 213 ? 1.445 -3.751 -20.542 1.00 95.44 213 TRP A C 1
ATOM 1586 O O . TRP A 1 213 ? 1.178 -3.139 -19.505 1.00 95.44 213 TRP A O 1
ATOM 1596 N N . LEU A 1 214 ? 0.623 -3.719 -21.596 1.00 93.94 214 LEU A N 1
ATOM 1597 C CA . LEU A 1 214 ? -0.651 -2.994 -21.605 1.00 93.94 214 LEU A CA 1
ATOM 1598 C C . LEU A 1 214 ? -1.576 -3.342 -20.413 1.00 93.94 214 LEU A C 1
ATOM 1600 O O . LEU A 1 214 ? -2.124 -2.406 -19.824 1.00 93.94 214 LEU A O 1
ATOM 1604 N N . PRO A 1 215 ? -1.714 -4.614 -19.968 1.00 95.38 215 PRO A N 1
ATOM 1605 C CA . PRO A 1 215 ? -2.522 -4.938 -18.789 1.00 95.38 215 PRO A CA 1
ATOM 1606 C C . PRO A 1 215 ? -2.042 -4.247 -17.507 1.00 95.38 215 PRO A C 1
ATOM 1608 O O . PRO A 1 215 ? -2.858 -3.829 -16.690 1.00 95.38 215 PRO A O 1
ATOM 1611 N N . TRP A 1 216 ? -0.727 -4.067 -17.347 1.00 96.50 216 TRP A N 1
ATOM 1612 C CA . TRP A 1 216 ? -0.157 -3.339 -16.212 1.00 96.50 216 TRP A CA 1
ATOM 1613 C C . TRP A 1 216 ? -0.443 -1.840 -16.287 1.00 96.50 216 TRP A C 1
ATOM 1615 O O . TRP A 1 216 ? -0.765 -1.231 -15.270 1.00 96.50 216 TRP A O 1
ATOM 1625 N N . ARG A 1 217 ? -0.400 -1.241 -17.485 1.00 96.31 217 ARG A N 1
ATOM 1626 C CA . ARG A 1 217 ? -0.794 0.165 -17.668 1.00 96.31 217 ARG A CA 1
ATOM 1627 C C . ARG A 1 217 ? -2.259 0.365 -17.287 1.00 96.31 217 ARG A C 1
ATOM 1629 O O . ARG A 1 217 ? -2.555 1.278 -16.523 1.00 96.31 217 ARG A O 1
ATOM 1636 N N . ALA A 1 218 ? -3.150 -0.501 -17.776 1.00 95.69 218 ALA A N 1
ATOM 1637 C CA . ALA A 1 218 ? -4.575 -0.460 -17.451 1.00 95.69 218 ALA A CA 1
ATOM 1638 C C . ALA A 1 218 ? -4.822 -0.627 -15.943 1.00 95.69 218 ALA A C 1
ATOM 1640 O O . ALA A 1 218 ? -5.569 0.153 -15.358 1.00 95.69 218 ALA A O 1
ATOM 1641 N N . TYR A 1 219 ? -4.130 -1.576 -15.305 1.00 97.25 219 TYR A N 1
ATOM 1642 C CA . TYR A 1 219 ? -4.168 -1.766 -13.857 1.00 97.25 219 TYR A CA 1
ATOM 1643 C C . TYR A 1 219 ? -3.766 -0.493 -13.098 1.00 97.25 219 TYR A C 1
ATOM 1645 O O . TYR A 1 219 ? -4.514 -0.035 -12.240 1.00 97.25 219 TYR A O 1
ATOM 1653 N N . CYS A 1 220 ? -2.630 0.122 -13.441 1.00 97.56 220 CYS A N 1
ATOM 1654 C CA . CYS A 1 220 ? -2.155 1.333 -12.769 1.00 97.56 220 CYS A CA 1
ATOM 1655 C C . CYS A 1 220 ? -3.123 2.516 -12.936 1.00 97.56 220 CYS A C 1
ATOM 1657 O O . CYS A 1 220 ? -3.366 3.241 -11.974 1.00 97.56 220 CYS A O 1
ATOM 1659 N N . VAL A 1 221 ? -3.723 2.684 -14.122 1.00 96.94 221 VAL A N 1
ATOM 1660 C CA . VAL A 1 221 ? -4.770 3.697 -14.355 1.00 96.94 221 VAL A CA 1
ATOM 1661 C C . VAL A 1 221 ? -5.973 3.439 -13.453 1.00 96.94 221 VAL A C 1
ATOM 1663 O O . VAL A 1 221 ? -6.391 4.335 -12.723 1.00 96.94 221 VAL A O 1
ATOM 1666 N N . GLN A 1 222 ? -6.498 2.212 -13.473 1.00 97.25 222 GLN A N 1
ATOM 1667 C CA . GLN A 1 222 ? -7.690 1.847 -12.719 1.00 97.25 222 GLN A CA 1
ATOM 1668 C C . GLN A 1 222 ? -7.477 2.024 -11.211 1.00 97.25 222 GLN A C 1
ATOM 1670 O O . GLN A 1 222 ? -8.258 2.716 -10.565 1.00 97.25 222 GLN A O 1
ATOM 1675 N N . ARG A 1 223 ? -6.407 1.451 -10.640 1.00 97.69 223 ARG A N 1
ATOM 1676 C CA . ARG A 1 223 ? -6.139 1.564 -9.195 1.00 97.69 223 ARG A CA 1
ATOM 1677 C C . ARG A 1 223 ? -5.931 3.014 -8.767 1.00 97.69 223 ARG A C 1
ATOM 1679 O O . ARG A 1 223 ? -6.478 3.438 -7.755 1.00 97.69 223 ARG A O 1
ATOM 1686 N N . GLY A 1 224 ? -5.178 3.790 -9.551 1.00 97.00 224 GLY A N 1
ATOM 1687 C CA . GLY A 1 224 ? -4.976 5.212 -9.280 1.00 97.00 224 GLY A CA 1
ATOM 1688 C C . GLY A 1 224 ? -6.295 5.992 -9.246 1.00 97.00 224 GLY A C 1
ATOM 1689 O O . GLY A 1 224 ? -6.505 6.788 -8.334 1.00 97.00 224 GLY A O 1
ATOM 1690 N N . GLN A 1 225 ? -7.196 5.731 -10.198 1.00 97.00 225 GLN A N 1
ATOM 1691 C CA . GLN A 1 225 ? -8.525 6.350 -10.250 1.00 97.00 225 GLN A CA 1
ATOM 1692 C C . GLN A 1 225 ? -9.403 5.947 -9.064 1.00 97.00 225 GLN A C 1
ATOM 1694 O O . GLN A 1 225 ? -9.981 6.824 -8.431 1.00 97.00 225 GLN A O 1
ATOM 1699 N N . GLU A 1 226 ? -9.441 4.662 -8.705 1.00 96.81 226 GLU A N 1
ATOM 1700 C CA . GLU A 1 226 ? -10.223 4.189 -7.556 1.00 96.81 226 GLU A CA 1
ATOM 1701 C C . GLU A 1 226 ? -9.803 4.883 -6.250 1.00 96.81 226 GLU A C 1
ATOM 1703 O O . GLU A 1 226 ? -10.660 5.278 -5.458 1.00 96.81 226 GLU A O 1
ATOM 1708 N N . ILE A 1 227 ? -8.499 5.092 -6.028 1.00 96.62 227 ILE A N 1
ATOM 1709 C CA . ILE A 1 227 ? -8.015 5.833 -4.853 1.00 96.62 227 ILE A CA 1
ATOM 1710 C C . ILE A 1 227 ? -8.403 7.313 -4.949 1.00 96.62 227 ILE A C 1
ATOM 1712 O O . ILE A 1 227 ? -8.875 7.879 -3.965 1.00 96.62 227 ILE A O 1
ATOM 1716 N N . ILE A 1 228 ? -8.237 7.948 -6.113 1.00 96.12 228 ILE A N 1
ATOM 1717 C CA . ILE A 1 228 ? -8.638 9.350 -6.315 1.00 96.12 228 ILE A CA 1
ATOM 1718 C C . ILE A 1 228 ? -10.120 9.547 -5.982 1.00 96.12 228 ILE A C 1
ATOM 1720 O O . ILE A 1 228 ? -10.449 10.474 -5.248 1.00 96.12 228 ILE A O 1
ATOM 1724 N N . GLU A 1 229 ? -10.994 8.666 -6.466 1.00 95.25 229 GLU A N 1
ATOM 1725 C CA . GLU A 1 229 ? -12.433 8.707 -6.192 1.00 95.25 229 GLU A CA 1
ATOM 1726 C C . GLU A 1 229 ? -12.733 8.453 -4.712 1.00 95.25 229 GLU A C 1
ATOM 1728 O O . GLU A 1 229 ? -13.482 9.199 -4.090 1.00 95.25 229 GLU A O 1
ATOM 1733 N N . THR A 1 230 ? -12.096 7.440 -4.121 1.00 94.44 230 THR A N 1
ATOM 1734 C CA . THR A 1 230 ? -12.318 7.041 -2.723 1.00 94.44 230 THR A CA 1
ATOM 1735 C C . THR A 1 230 ? -11.926 8.125 -1.715 1.00 94.44 230 THR A C 1
ATOM 1737 O O . THR A 1 230 ? -12.525 8.204 -0.641 1.00 94.44 230 THR A O 1
ATOM 1740 N N . TYR A 1 231 ? -10.904 8.923 -2.028 1.00 93.19 231 TYR A N 1
ATOM 1741 C CA . TYR A 1 231 ? -10.380 9.985 -1.160 1.00 93.19 231 TYR A CA 1
ATOM 1742 C C . TYR A 1 231 ? -10.716 11.393 -1.649 1.00 93.19 231 TYR A C 1
ATOM 1744 O O . TYR A 1 231 ? -10.202 12.358 -1.087 1.00 93.19 231 TYR A O 1
ATOM 1752 N N . GLU A 1 232 ? -11.530 11.508 -2.701 1.00 93.00 232 GLU A N 1
ATOM 1753 C CA . GLU A 1 232 ? -11.885 12.781 -3.339 1.00 93.00 232 GLU A CA 1
ATOM 1754 C C . GLU A 1 232 ? -10.648 13.648 -3.636 1.00 93.00 232 GLU A C 1
ATOM 1756 O O . GLU A 1 232 ? -10.634 14.870 -3.456 1.00 93.00 232 GLU A O 1
ATOM 1761 N N . LEU A 1 233 ? -9.558 13.002 -4.067 1.00 89.62 233 LEU A N 1
ATOM 1762 C CA . LEU A 1 233 ? -8.303 13.694 -4.319 1.00 89.62 233 LEU A CA 1
ATOM 1763 C C . LEU A 1 233 ? -8.482 14.639 -5.502 1.00 89.62 233 LEU A C 1
ATOM 1765 O O . LEU A 1 233 ? -8.959 14.259 -6.572 1.00 89.62 233 LEU A O 1
ATOM 1769 N N . SER A 1 234 ? -8.022 15.876 -5.337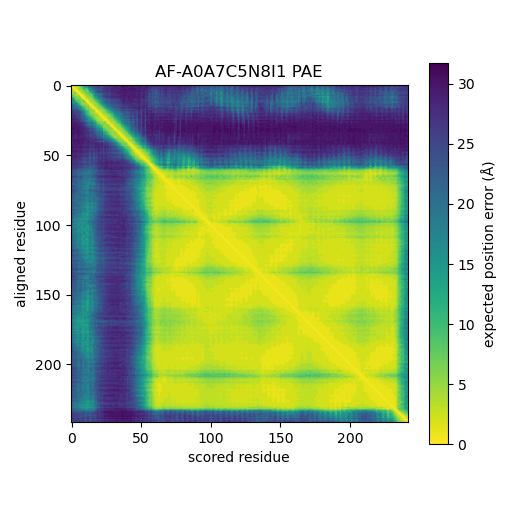 1.00 79.19 234 SER A N 1
ATOM 1770 C CA . SER A 1 234 ? -7.855 16.760 -6.485 1.00 79.19 234 SER A CA 1
ATOM 1771 C C . SER A 1 234 ? -6.861 16.121 -7.448 1.00 79.19 234 SER A C 1
ATOM 1773 O O . SER A 1 234 ? -5.769 15.724 -7.032 1.00 79.19 234 SER A O 1
ATOM 1775 N N . ALA A 1 235 ? -7.234 16.016 -8.726 1.00 58.56 235 ALA A N 1
ATOM 1776 C CA . ALA A 1 235 ? -6.340 15.478 -9.741 1.00 58.56 235 ALA A CA 1
ATOM 1777 C C . ALA A 1 235 ? -4.991 16.219 -9.671 1.00 58.56 235 ALA A C 1
ATOM 1779 O O . ALA A 1 235 ? -4.982 17.457 -9.649 1.00 58.56 235 ALA A O 1
ATOM 1780 N N . PRO A 1 236 ? -3.855 15.503 -9.601 1.00 55.25 236 PRO A N 1
ATOM 1781 C CA . PRO A 1 236 ? -2.560 16.156 -9.568 1.00 55.25 236 PRO A CA 1
ATOM 1782 C C . PRO A 1 236 ? -2.408 17.000 -10.835 1.00 55.25 236 PRO A C 1
ATOM 1784 O O . PRO A 1 236 ? -2.679 16.530 -11.942 1.00 55.25 236 PRO A O 1
ATOM 1787 N N . ALA A 1 237 ? -1.999 18.260 -10.675 1.00 50.84 237 ALA A N 1
ATOM 1788 C CA . ALA A 1 237 ? -1.727 19.123 -11.817 1.00 50.84 237 ALA A CA 1
ATOM 1789 C C . ALA A 1 237 ? -0.687 18.442 -12.731 1.00 50.84 237 ALA A C 1
ATOM 1791 O O . ALA A 1 237 ? 0.268 17.852 -12.214 1.00 50.84 237 ALA A O 1
ATOM 1792 N N . PRO A 1 238 ? -0.847 18.497 -14.067 1.00 45.00 238 PRO A N 1
ATOM 1793 C CA . PRO A 1 238 ? 0.106 17.888 -14.984 1.00 45.00 238 PRO A CA 1
ATOM 1794 C C . PRO A 1 238 ? 1.495 18.478 -14.730 1.00 45.00 238 PRO A C 1
ATOM 1796 O O . PRO A 1 238 ? 1.710 19.676 -14.913 1.00 45.00 238 PRO A O 1
ATOM 1799 N N . GLN A 1 239 ? 2.429 17.646 -14.264 1.00 44.59 239 GLN A N 1
ATOM 1800 C CA . GLN A 1 239 ? 3.815 18.071 -14.110 1.00 44.59 239 GLN A CA 1
ATOM 1801 C C . GLN A 1 239 ? 4.500 18.072 -15.482 1.00 44.59 239 GLN A C 1
ATOM 1803 O O . GLN A 1 239 ? 4.289 17.132 -16.256 1.00 44.59 239 GLN A O 1
ATOM 1808 N N . PRO A 1 240 ? 5.284 19.115 -15.810 1.00 32.28 240 PRO A N 1
ATOM 1809 C CA . PRO A 1 240 ? 6.030 19.159 -17.059 1.00 32.28 240 PRO A CA 1
ATOM 1810 C C . PRO A 1 240 ? 7.026 17.988 -17.123 1.00 32.28 240 PRO A C 1
ATOM 1812 O O . PRO A 1 240 ? 7.496 17.538 -16.077 1.00 32.28 240 PRO A O 1
ATOM 1815 N N . PRO A 1 241 ? 7.330 17.470 -18.324 1.00 45.16 241 PRO A N 1
ATOM 1816 C CA . PRO A 1 241 ? 8.337 16.426 -18.474 1.00 45.16 241 PRO A CA 1
ATOM 1817 C C . PRO A 1 241 ? 9.710 16.956 -18.028 1.00 45.16 241 PRO A C 1
ATOM 1819 O O . PRO A 1 241 ? 10.119 18.026 -18.483 1.00 45.16 241 PRO A O 1
ATOM 1822 N N . GLU A 1 242 ? 10.382 16.216 -17.139 1.00 42.06 242 GLU A N 1
ATOM 1823 C CA . GLU A 1 242 ? 11.827 16.350 -16.877 1.00 42.06 242 GLU A CA 1
ATOM 1824 C C . GLU A 1 242 ? 12.650 15.726 -18.009 1.00 42.06 242 GLU A C 1
ATOM 1826 O O . GLU A 1 242 ? 12.263 14.631 -18.490 1.00 42.06 242 GLU A O 1
#

Nearest PDB structures (foldseek):
  6mbz-assembly1_A  TM=3.756E-01  e=7.427E-01  Homo sapiens
  6mbz-assembly2_B  TM=3.445E-01  e=8.973E-01  Homo sapiens

Secondary structure (DSSP, 8-state):
--SSSSGGGGTTTSS---PPP-PPPP--------------------PPPPPPPP---S---S-PPPSS-GGGS-HHHHHHHHHHHHHHH-PPPPPPSS-SHHHHHHHIIIIIHHHHHHHHHHHHHHHHHTTTTTTS-HHHHHHHHHHHHHHHHHHHHHHHTPPPPHHHHT-HHHHHHHHHHHHHHHHHHHHHHHHHHHHHHHHHHTT-TTSTTHHHHHHHHHHHHHHHHHTTPPPPP-PPP-

Solvent-accessible surface area (backbone atoms only — not comparable to full-atom values): 14839 Å² total; per-residue (Å²): 145,87,83,79,75,76,77,54,78,80,68,71,77,84,79,81,79,86,77,83,90,80,84,85,87,87,87,82,90,81,90,83,89,81,91,83,88,80,91,78,77,90,72,76,83,71,73,78,74,80,76,74,80,78,83,69,78,87,65,76,72,96,62,75,81,67,79,56,62,68,86,77,44,56,70,39,46,44,47,31,51,51,44,36,40,57,47,64,63,62,68,75,66,81,76,62,92,53,53,44,65,65,45,44,53,52,43,47,71,41,59,43,43,54,44,53,54,52,52,50,50,46,51,51,52,34,56,59,37,52,60,64,25,71,87,48,60,57,64,52,41,17,47,50,28,37,48,50,15,48,47,42,43,54,50,47,52,51,60,72,64,52,83,72,30,46,80,36,65,77,32,68,70,53,33,51,54,51,52,50,53,52,48,64,71,39,42,67,50,53,54,48,18,33,51,23,11,52,49,15,26,58,43,40,59,77,61,43,86,88,32,77,54,44,64,55,30,53,47,22,50,51,55,28,48,53,51,32,63,76,66,68,49,76,78,77,75,87,73,79,88,129

Foldseek 3Di:
DPPPDPLCPLQPLPPDDPDDDDDDDDDDDDDDDDDDDDDDDDDPCDPDPPDDPPPQDPQDDPADDDLDHLVPFDPLLVVLLSLLSVLLVLDQDDQFPALAPVSLVVSSVPRRSVSLVVSVVSLVVSVVSLVVCPPPQLQSNLSSLLSSLSSLVSVLVVLLVRRHRPVQVVDPVSVVVNSVSSLVSSVVSLVSSLVSLVSSLVSVVVVPPPDSCNSSNVVSVVSSVVSCVVSVPDDPDDDDDD